Protein AF-A0A1R1JY33-F1 (afdb_monomer_lite)

pLDDT: mean 86.03, std 10.3, range [43.34, 96.88]

Foldseek 3Di:
DCPLVVLVVQLVVLVVLLVVLVVLVVVLCVPCVPPPQPDQDPPDDPLSNLVNLLNNLSVVCSVLSNLLSVLSSLLSCVLVLLVVQQVVQVVLVVPDDDADAFDPCLVVLLVVVLCVVCVQWDFDDKDDDPGSRYHNFWIWTWTFHPDLVGRLQTFTFIAGSGHRDTSDGDRRPVSSVSNSVSVCSNCLVRPPDVSVVVVVVSVVSVVSSVVSVCVSPVVVVVVVVPDPDD

Structure (mmCIF, N/CA/C/O backbone):
data_AF-A0A1R1JY33-F1
#
_entry.id   AF-A0A1R1JY33-F1
#
loop_
_atom_site.group_PDB
_atom_site.id
_atom_site.type_symbol
_atom_site.label_atom_id
_atom_site.label_alt_id
_atom_site.label_comp_id
_atom_site.label_asym_id
_atom_site.label_entity_id
_atom_site.label_seq_id
_atom_site.pdbx_PDB_ins_code
_atom_site.Cartn_x
_atom_site.Cartn_y
_atom_site.Cartn_z
_atom_site.occupancy
_atom_site.B_iso_or_equiv
_atom_site.auth_seq_id
_atom_site.auth_comp_id
_atom_site.auth_asym_id
_atom_site.auth_atom_id
_atom_site.pdbx_PDB_model_num
ATOM 1 N N . MET A 1 1 ? -7.221 12.928 -8.109 1.00 43.34 1 MET A N 1
ATOM 2 C CA . MET A 1 1 ? -7.915 13.653 -7.023 1.00 43.34 1 MET A CA 1
ATOM 3 C C . MET A 1 1 ? -6.873 14.026 -5.975 1.00 43.34 1 MET A C 1
ATOM 5 O O . MET A 1 1 ? -6.180 13.138 -5.508 1.00 43.34 1 MET A O 1
ATOM 9 N N . LEU A 1 2 ? -6.665 15.329 -5.749 1.00 56.34 2 LEU A N 1
ATOM 10 C CA . LEU A 1 2 ? -5.662 15.994 -4.885 1.00 56.34 2 LEU A CA 1
ATOM 11 C C . LEU A 1 2 ? -4.162 15.674 -5.057 1.00 56.34 2 LEU A C 1
ATOM 13 O O . LEU A 1 2 ? -3.363 16.508 -4.653 1.00 56.34 2 LEU A O 1
ATOM 17 N N . GLY A 1 3 ? -3.753 14.565 -5.680 1.00 72.12 3 GLY A N 1
ATOM 18 C CA . GLY A 1 3 ? -2.332 14.254 -5.891 1.00 72.12 3 GLY A CA 1
ATOM 19 C C . GLY A 1 3 ? -1.576 14.083 -4.567 1.00 72.12 3 GLY A C 1
ATOM 20 O O . GLY A 1 3 ? -2.134 13.568 -3.600 1.00 72.12 3 GLY A O 1
ATOM 21 N N . MET A 1 4 ? -0.328 14.548 -4.508 1.00 76.25 4 MET A N 1
ATOM 22 C CA . MET A 1 4 ? 0.538 14.459 -3.321 1.00 76.25 4 MET A CA 1
ATOM 23 C C . MET A 1 4 ? -0.076 15.068 -2.033 1.00 76.25 4 MET A C 1
ATOM 25 O O . MET A 1 4 ? 0.026 14.447 -0.977 1.00 76.25 4 MET A O 1
ATOM 29 N N . PRO A 1 5 ? -0.788 16.213 -2.067 1.00 84.88 5 PRO A N 1
ATOM 30 C CA . PRO A 1 5 ? -1.542 16.692 -0.904 1.00 84.88 5 PRO A CA 1
ATOM 31 C C . PRO A 1 5 ? -2.536 15.672 -0.328 1.00 84.88 5 PRO A C 1
ATOM 33 O O . PRO A 1 5 ? -2.669 15.550 0.888 1.00 84.88 5 PRO A O 1
ATOM 36 N N . GLY A 1 6 ? -3.229 14.926 -1.192 1.00 83.50 6 GLY A N 1
ATOM 37 C CA . GLY A 1 6 ? -4.211 13.928 -0.770 1.00 83.50 6 GLY A CA 1
ATOM 38 C C . GLY A 1 6 ? -3.565 12.748 -0.046 1.00 83.50 6 GLY A C 1
ATOM 39 O O . GLY A 1 6 ? -4.055 12.334 1.005 1.00 83.50 6 GLY A O 1
ATOM 40 N N . SER A 1 7 ? -2.442 12.242 -0.566 1.00 81.62 7 SER A N 1
ATOM 41 C CA . SER A 1 7 ? -1.716 11.133 0.061 1.00 81.62 7 SER A CA 1
ATOM 42 C C . SER A 1 7 ? -1.132 11.523 1.420 1.00 81.62 7 SER A C 1
ATOM 44 O O . SER A 1 7 ? -1.231 10.746 2.368 1.00 81.62 7 SER A O 1
ATOM 46 N N . LEU A 1 8 ? -0.639 12.757 1.570 1.00 84.94 8 LEU A N 1
ATOM 47 C CA . LEU A 1 8 ? -0.153 13.277 2.853 1.00 84.94 8 LEU A CA 1
ATOM 48 C C . LEU A 1 8 ? -1.261 13.386 3.906 1.00 84.94 8 LEU A C 1
ATOM 50 O O . LEU A 1 8 ? -1.062 12.970 5.047 1.00 84.94 8 LEU A O 1
ATOM 54 N N . ILE A 1 9 ? -2.441 13.894 3.536 1.00 89.12 9 ILE A N 1
ATOM 55 C CA . ILE A 1 9 ? -3.588 13.961 4.455 1.00 89.12 9 ILE A CA 1
ATOM 56 C C . ILE A 1 9 ? -3.960 12.557 4.942 1.00 89.12 9 ILE A C 1
ATOM 58 O O . ILE A 1 9 ? -4.118 12.342 6.145 1.00 89.12 9 ILE A O 1
ATOM 62 N N . LEU A 1 10 ? -4.060 11.591 4.026 1.00 87.62 10 LEU A N 1
ATOM 63 C CA . LEU A 1 10 ? -4.372 10.207 4.380 1.00 87.62 10 LEU A CA 1
ATOM 64 C C . LEU A 1 10 ? -3.275 9.578 5.251 1.00 87.62 10 LEU A C 1
ATOM 66 O O . LEU A 1 10 ? -3.598 8.868 6.201 1.00 87.62 10 LEU A O 1
ATOM 70 N N . ALA A 1 11 ? -1.999 9.879 4.987 1.00 85.94 11 ALA A N 1
ATOM 71 C CA . ALA A 1 11 ? -0.880 9.404 5.799 1.00 85.94 11 ALA A CA 1
ATOM 72 C C . ALA A 1 11 ? -0.980 9.918 7.245 1.00 85.94 11 ALA A C 1
ATOM 74 O O . ALA A 1 11 ? -0.848 9.142 8.192 1.00 85.94 11 ALA A O 1
ATOM 75 N N . VAL A 1 12 ? -1.287 11.208 7.424 1.00 89.94 12 VAL A N 1
ATOM 76 C CA . VAL A 1 12 ? -1.500 11.806 8.751 1.00 89.94 12 VAL A CA 1
ATOM 77 C C . VAL A 1 12 ? -2.700 11.168 9.451 1.00 89.94 12 VAL A C 1
ATOM 79 O O . VAL A 1 12 ? -2.597 10.811 10.623 1.00 89.94 12 VAL A O 1
ATOM 82 N N . MET A 1 13 ? -3.824 10.968 8.754 1.00 90.88 13 MET A N 1
ATOM 83 C CA . MET A 1 13 ? -4.995 10.292 9.330 1.00 90.88 13 MET A CA 1
ATOM 84 C C . MET A 1 13 ? -4.677 8.852 9.758 1.00 90.88 13 MET A C 1
ATOM 86 O O . MET A 1 13 ? -5.073 8.437 10.848 1.00 90.88 13 MET A O 1
ATOM 90 N N . GLY A 1 14 ? -3.917 8.110 8.948 1.00 88.25 14 GLY A N 1
ATOM 91 C CA . GLY A 1 14 ? -3.433 6.773 9.291 1.00 88.25 14 GLY A CA 1
ATOM 92 C C . GLY A 1 14 ? -2.540 6.778 10.534 1.00 88.25 14 GLY A C 1
ATOM 93 O O . GLY A 1 14 ? -2.737 5.969 11.440 1.00 88.25 14 GLY A O 1
ATOM 94 N N . ALA A 1 15 ? -1.616 7.735 10.639 1.00 88.75 15 ALA A N 1
ATOM 95 C CA . ALA A 1 15 ? -0.771 7.893 11.821 1.00 88.75 15 ALA A CA 1
ATOM 96 C C . ALA A 1 15 ? -1.594 8.211 13.083 1.00 88.75 15 ALA A C 1
ATOM 98 O O . ALA A 1 15 ? -1.376 7.603 14.131 1.00 88.75 15 ALA A O 1
ATOM 99 N N . LEU A 1 16 ? -2.584 9.105 12.986 1.00 92.44 16 LEU A N 1
ATOM 100 C CA . LEU A 1 16 ? -3.487 9.416 14.098 1.00 92.44 16 LEU A CA 1
ATOM 101 C C . LEU A 1 16 ? -4.310 8.198 14.533 1.00 92.44 16 LEU A C 1
ATOM 103 O O . LEU A 1 16 ? -4.480 7.982 15.734 1.00 92.44 16 LEU A O 1
ATOM 107 N N . LEU A 1 17 ? -4.781 7.381 13.584 1.00 91.12 17 LEU A N 1
ATOM 108 C CA . LEU A 1 17 ? -5.454 6.119 13.892 1.00 91.12 17 LEU A CA 1
ATOM 109 C C . LEU A 1 17 ? -4.530 5.196 14.696 1.00 91.12 17 LEU A C 1
ATOM 111 O O . LEU A 1 17 ? -4.932 4.716 15.752 1.00 91.12 17 LEU A O 1
ATOM 115 N N . LEU A 1 18 ? -3.287 4.993 14.251 1.00 90.25 18 LEU A N 1
ATOM 116 C CA . LEU A 1 18 ? -2.317 4.149 14.958 1.00 90.25 18 LEU A CA 1
ATOM 117 C C . LEU A 1 18 ? -2.040 4.659 16.382 1.00 90.25 18 LEU A C 1
ATOM 119 O O . LEU A 1 18 ? -2.072 3.878 17.333 1.00 90.25 18 LEU A O 1
ATOM 123 N N . VAL A 1 19 ? -1.857 5.971 16.554 1.00 91.44 19 VAL A N 1
ATOM 124 C CA . VAL A 1 19 ? -1.702 6.606 17.876 1.00 91.44 19 VAL A CA 1
ATOM 125 C C . VAL A 1 19 ? -2.943 6.379 18.748 1.00 91.44 19 VAL A C 1
ATOM 127 O O . VAL A 1 19 ? -2.827 6.073 19.937 1.00 91.44 19 VAL A O 1
ATOM 130 N N . SER A 1 20 ? -4.140 6.478 18.167 1.00 90.19 20 SER A N 1
ATOM 131 C CA . SER A 1 20 ? -5.394 6.202 18.871 1.00 90.19 20 SER A CA 1
ATOM 132 C C . SER A 1 20 ? -5.527 4.737 19.297 1.00 90.19 20 SER A C 1
ATOM 134 O O . SER A 1 20 ? -6.111 4.466 20.344 1.00 90.19 20 SER A O 1
ATOM 136 N N . LEU A 1 21 ? -5.000 3.784 18.525 1.00 90.00 21 LEU A N 1
ATOM 137 C CA . LEU A 1 21 ? -4.997 2.372 18.916 1.00 90.00 21 LEU A CA 1
ATOM 138 C C . LEU A 1 21 ? -4.066 2.139 20.110 1.00 90.00 21 LEU A C 1
ATOM 140 O O . LEU A 1 21 ? -4.466 1.494 21.079 1.00 90.00 21 LEU A O 1
ATOM 144 N N . VAL A 1 22 ? -2.864 2.725 20.089 1.00 88.19 22 VAL A N 1
ATOM 145 C CA . VAL A 1 22 ? -1.907 2.646 21.208 1.00 88.19 22 VAL A CA 1
ATOM 146 C C . VAL A 1 22 ? -2.508 3.229 22.490 1.00 88.19 22 VAL A C 1
ATOM 148 O O . VAL A 1 22 ? -2.412 2.615 23.556 1.00 88.19 22 VAL A O 1
ATOM 151 N N . SER A 1 23 ? -3.184 4.378 22.399 1.00 87.12 23 SER A N 1
ATOM 152 C CA . SER A 1 23 ? -3.857 4.970 23.561 1.00 87.12 23 SER A CA 1
ATOM 153 C C . SER A 1 23 ? -5.017 4.099 24.064 1.00 87.12 23 SER A C 1
ATOM 155 O O . SER A 1 23 ? -5.181 3.936 25.275 1.00 87.12 23 SER A O 1
ATOM 157 N N . GLY A 1 24 ? -5.766 3.461 23.158 1.00 85.19 24 GLY A N 1
ATOM 158 C CA . GLY A 1 24 ? -6.814 2.495 23.492 1.00 85.19 24 GLY A CA 1
ATOM 159 C C . GLY A 1 24 ? -6.302 1.310 24.316 1.00 85.19 24 GLY A C 1
ATOM 160 O O . GLY A 1 24 ? -6.920 0.953 25.319 1.00 85.19 24 GLY A O 1
ATOM 161 N N . VAL A 1 25 ? -5.139 0.750 23.961 1.00 85.25 25 VAL A N 1
ATOM 162 C CA . VAL A 1 25 ? -4.490 -0.339 24.720 1.00 85.25 25 VAL A CA 1
ATOM 163 C C . VAL A 1 25 ? -4.128 0.102 26.135 1.00 85.25 25 VAL A C 1
ATOM 165 O O . VAL A 1 25 ? -4.435 -0.599 27.103 1.00 85.25 25 VAL A O 1
ATOM 168 N N . ALA A 1 26 ? -3.515 1.280 26.270 1.00 84.56 26 ALA A N 1
ATOM 169 C CA . ALA A 1 26 ? -3.132 1.824 27.570 1.00 84.56 26 ALA A CA 1
ATOM 170 C C . ALA A 1 26 ? -4.355 2.025 28.487 1.00 84.56 26 ALA A C 1
ATOM 172 O O . ALA A 1 26 ? -4.322 1.668 29.668 1.00 84.56 26 ALA A O 1
ATOM 173 N N . LEU A 1 27 ? -5.465 2.531 27.936 1.00 81.06 27 LEU A N 1
ATOM 174 C CA . LEU A 1 27 ? -6.721 2.711 28.669 1.00 81.06 27 LEU A CA 1
ATOM 175 C C . LEU A 1 27 ? -7.381 1.375 29.033 1.00 81.06 27 LEU A C 1
ATOM 177 O O . LEU A 1 27 ? -7.838 1.211 30.168 1.00 81.06 27 LEU A O 1
ATOM 181 N N . TYR A 1 28 ? -7.403 0.409 28.110 1.00 79.31 28 TYR A N 1
ATOM 182 C CA . TYR A 1 28 ? -7.943 -0.929 28.363 1.00 79.31 28 TYR A CA 1
ATOM 183 C C . TYR A 1 28 ? -7.233 -1.593 29.549 1.00 79.31 28 TYR A C 1
ATOM 185 O O . TYR A 1 28 ? -7.895 -2.082 30.469 1.00 79.31 28 TYR A O 1
ATOM 193 N N . GLY A 1 29 ? -5.896 -1.531 29.580 1.00 71.88 29 GLY A N 1
ATOM 194 C CA . GLY A 1 29 ? -5.088 -2.060 30.680 1.00 71.88 29 GLY A CA 1
ATOM 195 C C . GLY A 1 29 ? -5.453 -1.466 32.045 1.00 71.88 29 GLY A C 1
ATOM 196 O O . GLY A 1 29 ? -5.469 -2.186 33.041 1.00 71.88 29 GLY A O 1
ATOM 197 N N . GLY A 1 30 ? -5.819 -0.181 32.102 1.00 73.06 30 GLY A N 1
ATOM 198 C CA . GLY A 1 30 ? -6.272 0.476 33.331 1.00 73.06 30 GLY A CA 1
ATOM 199 C C . GLY A 1 30 ? -7.676 0.052 33.782 1.00 73.06 30 GLY A C 1
ATOM 200 O O . GLY A 1 30 ? -7.886 -0.236 34.962 1.00 73.06 30 GLY A O 1
ATOM 201 N N . PHE A 1 31 ? -8.639 -0.018 32.856 1.00 67.69 31 PHE A N 1
ATOM 202 C CA . PHE A 1 31 ? -10.044 -0.309 33.180 1.00 67.69 31 PHE A CA 1
ATOM 203 C C . PHE A 1 31 ? -10.336 -1.794 33.411 1.00 67.69 31 PHE A C 1
ATOM 205 O O . PHE A 1 31 ? -11.164 -2.122 34.262 1.00 67.69 31 PHE A O 1
ATOM 212 N N . MET A 1 32 ? -9.667 -2.687 32.678 1.00 69.75 32 MET A N 1
ATOM 213 C CA . MET A 1 32 ? -9.962 -4.125 32.685 1.00 69.75 32 MET A CA 1
ATOM 214 C C . MET A 1 32 ? -9.036 -4.939 33.594 1.00 69.75 32 MET A C 1
ATOM 216 O O . MET A 1 32 ? -9.217 -6.145 33.725 1.00 69.75 32 MET A O 1
ATOM 220 N N . ARG A 1 33 ? -8.103 -4.298 34.315 1.00 68.56 33 ARG A N 1
ATOM 221 C CA . ARG A 1 33 ? -7.147 -4.976 35.216 1.00 68.56 33 ARG A CA 1
ATOM 222 C C . ARG A 1 33 ? -7.794 -5.849 36.298 1.00 68.56 33 ARG A C 1
ATOM 224 O O . ARG A 1 33 ? -7.142 -6.729 36.843 1.00 68.56 33 ARG A O 1
ATOM 231 N N . LYS A 1 34 ? -9.048 -5.564 36.662 1.00 66.19 34 LYS A N 1
ATOM 232 C CA . LYS A 1 34 ? -9.782 -6.232 37.754 1.00 66.19 34 LYS A CA 1
ATOM 233 C C . LYS A 1 34 ? -10.917 -7.138 37.264 1.00 66.19 34 LYS A C 1
ATOM 235 O O . LYS A 1 34 ? -11.703 -7.616 38.076 1.00 66.19 34 LYS A O 1
ATOM 240 N N . THR A 1 35 ? -11.037 -7.346 35.957 1.00 62.91 35 THR A N 1
ATOM 241 C CA . THR A 1 35 ? -12.118 -8.122 35.338 1.00 62.91 35 THR A CA 1
ATOM 242 C C . THR A 1 35 ? -11.523 -9.142 34.375 1.00 62.91 35 THR A C 1
ATOM 244 O O . THR A 1 35 ? -10.724 -8.751 33.524 1.00 62.91 35 THR A O 1
ATOM 247 N N . PRO A 1 36 ? -11.906 -10.429 34.459 1.00 72.69 36 PRO A N 1
ATOM 248 C CA . PRO A 1 36 ? -11.456 -11.426 33.495 1.00 72.69 36 PRO A CA 1
ATOM 249 C C . PRO A 1 36 ? -11.814 -11.007 32.065 1.00 72.69 36 PRO A C 1
ATOM 251 O O . PRO A 1 36 ? -12.903 -10.467 31.828 1.00 72.69 36 PRO A O 1
ATOM 254 N N . PHE A 1 37 ? -10.913 -11.270 31.116 1.00 71.56 37 PHE A N 1
ATOM 255 C CA . PHE A 1 37 ? -11.147 -11.007 29.696 1.00 71.56 37 PHE A CA 1
ATOM 256 C C . PHE A 1 37 ? -12.469 -11.645 29.233 1.00 71.56 37 PHE A C 1
ATOM 258 O O . PHE A 1 37 ? -12.781 -12.774 29.604 1.00 71.56 37 PHE A O 1
ATOM 265 N N . GLY A 1 38 ? -13.268 -10.916 28.449 1.00 68.06 38 GLY A N 1
ATOM 266 C CA . GLY A 1 38 ? -14.560 -11.406 27.947 1.00 68.06 38 GLY A CA 1
ATOM 267 C C . GLY A 1 38 ? -15.745 -11.274 28.913 1.00 68.06 38 GLY A C 1
ATOM 268 O O . GLY A 1 38 ? -16.868 -11.627 28.550 1.00 68.06 38 GLY A O 1
ATOM 269 N N . THR A 1 39 ? -15.553 -10.737 30.122 1.00 75.12 39 THR A N 1
ATOM 270 C CA . THR A 1 39 ? -16.661 -10.556 31.073 1.00 75.12 39 THR A CA 1
ATOM 271 C C . THR A 1 39 ? -17.573 -9.402 30.649 1.00 75.12 39 THR A C 1
ATOM 273 O O . THR A 1 39 ? -17.211 -8.235 30.771 1.00 75.12 39 THR A O 1
ATOM 276 N N . VAL A 1 40 ? -18.802 -9.714 30.230 1.00 76.62 40 VAL A N 1
ATOM 277 C CA . VAL A 1 40 ? -19.866 -8.718 30.020 1.00 76.62 40 VAL A CA 1
ATOM 278 C C . VAL A 1 40 ? -20.837 -8.770 31.197 1.00 76.62 40 VAL A C 1
ATOM 280 O O . VAL A 1 40 ? -21.559 -9.754 31.379 1.00 76.62 40 VAL A O 1
ATOM 283 N N . ARG A 1 41 ? -20.886 -7.713 32.016 1.00 79.19 41 ARG A N 1
ATOM 284 C CA . ARG A 1 41 ? -21.716 -7.699 33.232 1.00 79.19 41 ARG A CA 1
ATOM 285 C C . ARG A 1 41 ? -23.201 -7.565 32.882 1.00 79.19 41 ARG A C 1
ATOM 287 O O . ARG A 1 41 ? -23.706 -6.481 32.592 1.00 79.19 41 ARG A O 1
ATOM 294 N N . LYS A 1 42 ? -23.933 -8.685 32.938 1.00 68.94 42 LYS A N 1
ATOM 295 C CA . LYS A 1 42 ? -25.363 -8.746 32.576 1.00 68.94 42 LYS A CA 1
ATOM 296 C C . LYS A 1 42 ? -26.300 -8.154 33.649 1.00 68.94 42 LYS A C 1
ATOM 298 O O . LYS A 1 42 ? -27.341 -7.628 33.286 1.00 68.94 42 LYS A O 1
ATOM 303 N N . GLY A 1 43 ? -25.934 -8.134 34.931 1.00 69.88 43 GLY A N 1
ATOM 304 C CA . GLY A 1 43 ? -26.799 -7.633 36.022 1.00 69.88 43 GLY A CA 1
ATOM 305 C C . GLY A 1 43 ? -26.714 -6.128 36.334 1.00 69.88 43 GLY A C 1
ATOM 306 O O . GLY A 1 43 ? -27.127 -5.711 37.410 1.00 69.88 43 GLY A O 1
ATOM 307 N N . ARG A 1 44 ? -26.106 -5.308 35.467 1.00 72.81 44 ARG A N 1
ATOM 308 C CA . ARG A 1 44 ? -25.850 -3.873 35.714 1.00 72.81 44 ARG A CA 1
ATOM 309 C C . ARG A 1 44 ? -26.572 -2.986 34.696 1.00 72.81 44 ARG A C 1
ATOM 311 O O . ARG A 1 44 ? -27.172 -3.484 33.745 1.00 72.81 44 ARG A O 1
ATOM 318 N N . SER A 1 45 ? -26.516 -1.668 34.907 1.00 84.25 45 SER A N 1
ATOM 319 C CA . SER A 1 45 ? -27.165 -0.681 34.037 1.00 84.25 45 SER A CA 1
ATOM 320 C C . SER A 1 45 ? -26.744 -0.839 32.571 1.00 84.25 45 SER A C 1
ATOM 322 O O . SER A 1 45 ? -25.622 -1.253 32.262 1.00 84.25 45 SER A O 1
ATOM 324 N N . ARG A 1 46 ? -27.646 -0.471 31.653 1.00 84.69 46 ARG A N 1
ATOM 325 C CA . ARG A 1 46 ? -27.426 -0.557 30.199 1.00 84.69 46 ARG A CA 1
ATOM 326 C C . ARG A 1 46 ? -26.118 0.120 29.765 1.00 84.69 46 ARG A C 1
ATOM 328 O O . ARG A 1 46 ? -25.427 -0.411 28.903 1.00 84.69 46 ARG A O 1
ATOM 335 N N . LEU A 1 47 ? -25.750 1.231 30.411 1.00 84.94 47 LEU A N 1
ATOM 336 C CA . LEU A 1 47 ? -24.514 1.975 30.153 1.00 84.94 47 LEU A CA 1
ATOM 337 C C . LEU A 1 47 ? -23.251 1.157 30.470 1.00 84.94 47 LEU A C 1
ATOM 339 O O . LEU A 1 47 ? -22.332 1.112 29.659 1.00 84.94 47 LEU A O 1
ATOM 343 N N . LEU A 1 48 ? -23.218 0.482 31.624 1.00 83.38 48 LEU A N 1
ATOM 344 C CA . LEU A 1 48 ? -22.095 -0.369 32.034 1.00 83.38 48 LEU A CA 1
ATOM 345 C C . LEU A 1 48 ? -21.928 -1.565 31.096 1.00 83.38 48 LEU A C 1
ATOM 347 O O . LEU A 1 48 ? -20.815 -1.863 30.677 1.00 83.38 48 LEU A O 1
ATOM 351 N N . ARG A 1 49 ? -23.035 -2.208 30.710 1.00 85.69 49 ARG A N 1
ATOM 352 C CA . ARG A 1 49 ? -22.999 -3.314 29.745 1.00 85.69 49 ARG A CA 1
ATOM 353 C C . ARG A 1 49 ? -22.473 -2.858 28.380 1.00 85.69 49 ARG A C 1
ATOM 355 O O . ARG A 1 49 ? -21.714 -3.584 27.746 1.00 85.69 49 ARG A O 1
ATOM 362 N N . MET A 1 50 ? -22.865 -1.666 27.932 1.00 88.50 50 MET A N 1
ATOM 363 C CA . MET A 1 50 ? -22.404 -1.106 26.661 1.00 88.50 50 MET A CA 1
ATOM 364 C C . MET A 1 50 ? -20.915 -0.738 26.699 1.00 88.50 50 MET A C 1
ATOM 366 O O . MET A 1 50 ? -20.215 -0.981 25.724 1.00 88.50 50 MET A O 1
ATOM 370 N N . LEU A 1 51 ? -20.421 -0.215 27.827 1.00 88.38 51 LEU A N 1
ATOM 371 C CA . LEU A 1 51 ? -18.992 0.030 28.047 1.00 88.38 51 LEU A CA 1
ATOM 372 C C . LEU A 1 51 ? -18.183 -1.276 28.025 1.00 88.38 51 LEU A C 1
ATOM 374 O O . LEU A 1 51 ? -17.137 -1.329 27.385 1.00 88.38 51 LEU A O 1
ATOM 378 N N . ASP A 1 52 ? -18.672 -2.328 28.687 1.00 87.50 52 ASP A N 1
ATOM 379 C CA . ASP A 1 52 ? -18.024 -3.645 28.672 1.00 87.50 52 ASP A CA 1
ATOM 380 C C . ASP A 1 52 ? -17.948 -4.206 27.243 1.00 87.50 52 ASP A C 1
ATOM 382 O O . ASP A 1 52 ? -16.893 -4.674 26.819 1.00 87.50 52 ASP A O 1
ATOM 386 N N . LEU A 1 53 ? -19.040 -4.100 26.475 1.00 89.25 53 LEU A N 1
ATOM 387 C CA . LEU A 1 53 ? -19.081 -4.549 25.082 1.00 89.25 53 LEU A CA 1
ATOM 388 C C . LEU A 1 53 ? -18.169 -3.714 24.169 1.00 89.25 53 LEU A C 1
ATOM 390 O O . LEU A 1 53 ? -17.480 -4.287 23.332 1.00 89.25 53 LEU A O 1
ATOM 394 N N . HIS A 1 54 ? -18.128 -2.388 24.345 1.00 90.12 54 HIS A N 1
ATOM 395 C CA . HIS A 1 54 ? -17.224 -1.496 23.612 1.00 90.12 54 HIS A CA 1
ATOM 396 C C . HIS A 1 54 ? -15.758 -1.876 23.845 1.00 90.12 54 HIS A C 1
ATOM 398 O O . HIS A 1 54 ? -15.000 -2.016 22.891 1.00 90.12 54 HIS A O 1
ATOM 404 N N . ASN A 1 55 ? -15.373 -2.102 25.105 1.00 88.12 55 ASN A N 1
ATOM 405 C CA . ASN A 1 55 ? -14.011 -2.499 25.458 1.00 88.12 55 ASN A CA 1
ATOM 406 C C . ASN A 1 55 ? -13.659 -3.891 24.914 1.00 88.12 55 ASN A C 1
ATOM 408 O O . ASN A 1 55 ? -12.553 -4.086 24.417 1.00 88.12 55 ASN A O 1
ATOM 412 N N . LEU A 1 56 ? -14.591 -4.850 24.980 1.00 87.50 56 LEU A N 1
ATOM 413 C CA . LEU A 1 56 ? -14.381 -6.195 24.444 1.00 87.50 56 LEU A CA 1
ATOM 414 C C . LEU A 1 56 ? -14.213 -6.174 22.920 1.00 87.50 56 LEU A C 1
ATOM 416 O O . LEU A 1 56 ? -13.225 -6.696 22.411 1.00 87.50 56 LEU A O 1
ATOM 420 N N . LEU A 1 57 ? -15.153 -5.553 22.200 1.00 90.94 57 LEU A N 1
ATOM 421 C CA . LEU A 1 57 ? -15.086 -5.438 20.742 1.00 90.94 57 LEU A CA 1
ATOM 422 C C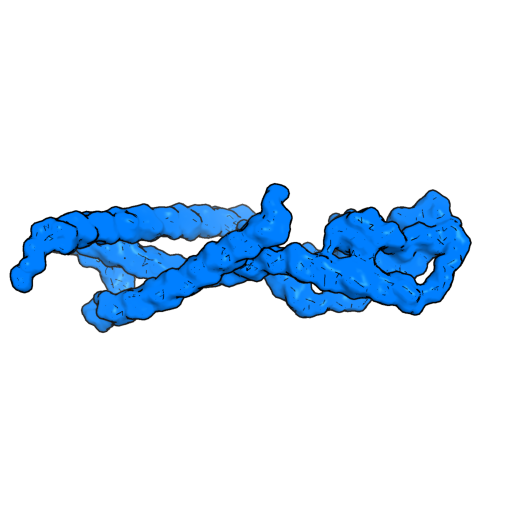 . LEU A 1 57 ? -13.857 -4.644 20.305 1.00 90.94 57 LEU A C 1
ATOM 424 O O . LEU A 1 57 ? -13.163 -5.071 19.390 1.00 90.94 57 LEU A O 1
ATOM 428 N N . GLY A 1 58 ? -13.546 -3.538 20.985 1.00 90.75 58 GLY A N 1
ATOM 429 C CA . GLY A 1 58 ? -12.355 -2.740 20.707 1.00 90.75 58 GLY A CA 1
ATOM 430 C C . GLY A 1 58 ? -11.066 -3.550 20.845 1.00 90.75 58 GLY A C 1
ATOM 431 O O . GLY A 1 58 ? -10.204 -3.470 19.976 1.00 90.75 58 GLY A O 1
ATOM 432 N N . MET A 1 59 ? -10.951 -4.387 21.881 1.00 86.75 59 MET A N 1
ATOM 433 C CA . MET A 1 59 ? -9.770 -5.230 22.077 1.00 86.75 59 MET A CA 1
ATOM 434 C C . MET A 1 59 ? -9.682 -6.375 21.056 1.00 86.75 59 MET A C 1
ATOM 436 O O . MET A 1 59 ? -8.595 -6.669 20.568 1.00 86.75 59 MET A O 1
ATOM 440 N N . VAL A 1 60 ? -10.812 -6.995 20.693 1.00 88.56 60 VAL A N 1
ATOM 441 C CA . VAL A 1 60 ? -10.867 -8.011 19.622 1.00 88.56 60 VAL A CA 1
ATOM 442 C C . VAL A 1 60 ? -10.451 -7.406 18.279 1.00 88.56 60 VAL A C 1
ATOM 444 O O . VAL A 1 60 ? -9.684 -8.012 17.535 1.00 88.56 60 VAL A O 1
ATOM 447 N N . LEU A 1 61 ? -10.917 -6.190 17.990 1.00 93.75 61 LEU A N 1
ATOM 448 C CA . LEU A 1 61 ? -10.610 -5.481 16.752 1.00 93.75 61 LEU A CA 1
ATOM 449 C C . LEU A 1 61 ? -9.219 -4.863 16.734 1.00 93.75 61 LEU A C 1
ATOM 451 O O . LEU A 1 61 ? -8.770 -4.496 15.657 1.00 93.75 61 LEU A O 1
ATOM 455 N N . LEU A 1 62 ? -8.531 -4.742 17.872 1.00 92.25 62 LEU A N 1
ATOM 456 C CA . LEU A 1 62 ? -7.255 -4.036 17.964 1.00 92.25 62 LEU A CA 1
ATOM 457 C C . LEU A 1 62 ? -6.249 -4.543 16.930 1.00 92.25 62 LEU A C 1
ATOM 459 O O . LEU A 1 62 ? -5.735 -3.755 16.146 1.00 92.25 62 LEU A O 1
ATOM 463 N N . VAL A 1 63 ? -5.999 -5.855 16.908 1.00 90.62 63 VAL A N 1
ATOM 464 C CA . VAL A 1 63 ? -5.022 -6.463 15.990 1.00 90.62 63 VAL A CA 1
ATOM 465 C C . VAL A 1 63 ? -5.419 -6.200 14.542 1.00 90.62 63 VAL A C 1
ATOM 467 O O . VAL A 1 63 ? -4.588 -5.799 13.730 1.00 90.62 63 VAL A O 1
ATOM 470 N N . TRP A 1 64 ? -6.701 -6.378 14.228 1.00 94.25 64 TRP A N 1
ATOM 471 C CA . TRP A 1 64 ? -7.219 -6.167 12.884 1.00 94.25 64 TRP A CA 1
ATOM 472 C C . TRP A 1 64 ? -7.122 -4.692 12.457 1.00 94.25 64 TRP A C 1
ATOM 474 O O . TRP A 1 64 ? -6.585 -4.406 11.390 1.00 94.25 64 TRP A O 1
ATOM 484 N N . LEU A 1 65 ? -7.516 -3.745 13.314 1.00 94.94 65 LEU A N 1
ATOM 485 C CA . LEU A 1 65 ? -7.378 -2.303 13.082 1.00 94.94 65 LEU A CA 1
ATOM 486 C C . LEU A 1 65 ? -5.912 -1.875 12.968 1.00 94.94 65 LEU A C 1
ATOM 488 O O . LEU A 1 65 ? -5.611 -0.970 12.196 1.00 94.94 65 LEU A O 1
ATOM 492 N N . THR A 1 66 ? -4.990 -2.515 13.691 1.00 92.94 66 THR A N 1
ATOM 493 C CA . THR A 1 66 ? -3.551 -2.267 13.537 1.00 92.94 66 THR A CA 1
ATOM 494 C C . THR A 1 66 ? -3.061 -2.736 12.172 1.00 92.94 66 THR A C 1
ATOM 496 O O . THR A 1 66 ? -2.378 -1.976 11.492 1.00 92.94 66 THR A O 1
ATOM 499 N N . VAL A 1 67 ? -3.430 -3.944 11.735 1.00 92.44 67 VAL A N 1
ATOM 500 C CA . VAL A 1 67 ? -3.055 -4.463 10.408 1.00 92.44 67 VAL A CA 1
ATOM 501 C C . VAL A 1 67 ? -3.631 -3.582 9.302 1.00 92.44 67 VAL A C 1
ATOM 503 O O . VAL A 1 67 ? -2.891 -3.154 8.416 1.00 92.44 67 VAL A O 1
ATOM 506 N N . VAL A 1 68 ? -4.924 -3.257 9.360 1.00 93.50 68 VAL A N 1
ATOM 507 C CA . VAL A 1 68 ? -5.600 -2.408 8.367 1.00 93.50 68 VAL A CA 1
ATOM 508 C C . VAL A 1 68 ? -5.059 -0.976 8.400 1.00 93.50 68 VAL A C 1
ATOM 510 O O . VAL A 1 68 ? -4.797 -0.403 7.345 1.00 93.50 68 VAL A O 1
ATOM 513 N N . GLY A 1 69 ? -4.829 -0.409 9.585 1.00 92.94 69 GLY A N 1
ATOM 514 C CA . GLY A 1 69 ? -4.283 0.937 9.758 1.00 92.94 69 GLY A CA 1
ATOM 515 C C . GLY A 1 69 ? -2.846 1.063 9.256 1.00 92.94 69 GLY A C 1
ATOM 516 O O . GLY A 1 69 ? -2.538 2.001 8.523 1.00 92.94 69 GLY A O 1
ATOM 517 N N . LEU A 1 70 ? -1.978 0.099 9.579 1.00 92.31 70 LEU A N 1
ATOM 518 C CA . LEU A 1 70 ? -0.587 0.085 9.122 1.00 92.31 70 LEU A CA 1
ATOM 519 C C . LEU A 1 70 ? -0.502 -0.140 7.611 1.00 92.31 70 LEU A C 1
ATOM 521 O O . LEU A 1 70 ? 0.189 0.599 6.917 1.00 92.31 70 LEU A O 1
ATOM 525 N N . SER A 1 71 ? -1.238 -1.121 7.086 1.00 93.62 71 SER A N 1
ATOM 526 C CA . SER A 1 71 ? -1.286 -1.368 5.641 1.00 93.62 71 SER A CA 1
ATOM 527 C C . SER A 1 71 ? -1.880 -0.186 4.867 1.00 93.62 71 SER A C 1
ATOM 529 O O . SER A 1 71 ? -1.390 0.147 3.791 1.00 93.62 71 SER A O 1
ATOM 531 N N . GLY A 1 72 ? -2.873 0.504 5.436 1.00 92.44 72 GLY A N 1
ATOM 532 C CA . GLY A 1 72 ? -3.425 1.743 4.893 1.00 92.44 72 GLY A CA 1
ATOM 533 C C . GLY A 1 72 ? -2.400 2.874 4.862 1.00 92.44 72 GLY A C 1
ATOM 534 O O . GLY A 1 72 ? -2.243 3.515 3.830 1.00 92.44 72 GLY A O 1
ATOM 535 N N . ALA A 1 73 ? -1.653 3.075 5.951 1.00 91.38 73 ALA A N 1
ATOM 536 C CA . ALA A 1 73 ? -0.584 4.072 6.021 1.00 91.38 73 ALA A CA 1
ATOM 537 C C . ALA A 1 73 ? 0.580 3.775 5.059 1.00 91.38 73 ALA A C 1
ATOM 539 O O . ALA A 1 73 ? 1.198 4.698 4.546 1.00 91.38 73 ALA A O 1
ATOM 540 N N . ILE A 1 74 ? 0.874 2.503 4.775 1.00 91.69 74 ILE A N 1
ATOM 541 C CA . ILE A 1 74 ? 1.846 2.136 3.735 1.00 91.69 74 ILE A CA 1
ATOM 542 C C . ILE A 1 74 ? 1.290 2.476 2.347 1.00 91.69 74 ILE A C 1
ATOM 544 O O . ILE A 1 74 ? 2.012 3.025 1.519 1.00 91.69 74 ILE A O 1
ATOM 548 N N . ASN A 1 75 ? 0.003 2.213 2.093 1.00 91.31 75 ASN A N 1
ATOM 549 C CA . ASN A 1 75 ? -0.621 2.496 0.796 1.00 91.31 75 ASN A CA 1
ATOM 550 C C . ASN A 1 75 ? -0.593 3.986 0.426 1.00 91.31 75 ASN A C 1
ATOM 552 O O . ASN A 1 75 ? -0.565 4.307 -0.758 1.00 91.31 75 ASN A O 1
ATOM 556 N N . THR A 1 76 ? -0.564 4.899 1.400 1.00 89.75 76 THR A N 1
ATOM 557 C CA . THR A 1 76 ? -0.447 6.342 1.126 1.00 89.75 76 THR A CA 1
ATOM 558 C C . THR A 1 76 ? 0.954 6.763 0.680 1.00 89.75 76 THR A C 1
ATOM 560 O O . THR A 1 76 ? 1.142 7.901 0.257 1.00 89.75 76 THR A O 1
ATOM 563 N N . LEU A 1 77 ? 1.945 5.870 0.753 1.00 88.00 77 LEU A N 1
ATOM 564 C CA . LEU A 1 77 ? 3.302 6.111 0.262 1.00 88.00 77 LEU A CA 1
ATOM 565 C C . LEU A 1 77 ? 3.467 5.756 -1.224 1.00 88.00 77 LEU A C 1
ATOM 567 O O . LEU A 1 77 ? 4.568 5.896 -1.758 1.00 88.00 77 LEU A O 1
ATOM 571 N N . ASP A 1 78 ? 2.402 5.322 -1.904 1.00 88.81 78 ASP A N 1
ATOM 572 C CA . ASP A 1 78 ? 2.447 4.856 -3.292 1.00 88.81 78 ASP A CA 1
ATOM 573 C C . ASP A 1 78 ? 3.103 5.864 -4.246 1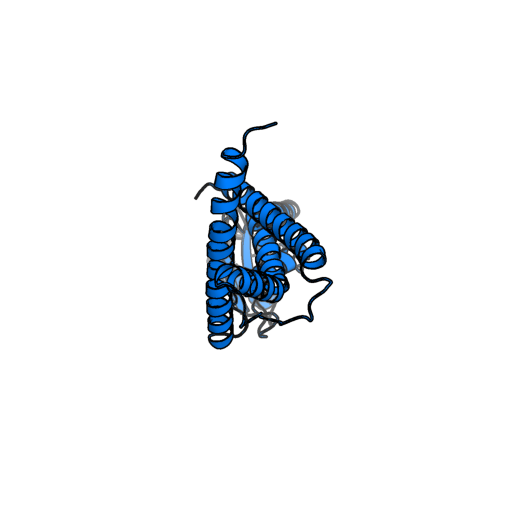.00 88.81 78 ASP A C 1
ATOM 575 O O . ASP A 1 78 ? 4.006 5.508 -5.002 1.00 88.81 78 ASP A O 1
ATOM 579 N N . SER A 1 79 ? 2.733 7.140 -4.152 1.00 84.81 79 SER A N 1
ATOM 580 C CA . SER A 1 79 ? 3.263 8.203 -4.996 1.00 84.81 79 SER A CA 1
ATOM 581 C C . SER A 1 79 ? 4.770 8.370 -4.830 1.00 84.81 79 SER A C 1
ATOM 583 O O . SER A 1 79 ? 5.462 8.632 -5.809 1.00 84.81 79 SER A O 1
ATOM 585 N N . PHE A 1 80 ? 5.288 8.194 -3.610 1.00 86.44 80 PHE A N 1
ATOM 586 C CA . PHE A 1 80 ? 6.722 8.282 -3.331 1.00 86.44 80 PHE A CA 1
ATOM 587 C C . PHE A 1 80 ? 7.467 7.065 -3.877 1.00 86.44 80 PHE A C 1
ATOM 589 O O . PHE A 1 80 ? 8.503 7.214 -4.523 1.00 86.44 80 PHE A O 1
ATOM 596 N N . VAL A 1 81 ? 6.910 5.870 -3.669 1.00 87.94 81 VAL A N 1
ATOM 597 C CA . VAL A 1 81 ? 7.473 4.609 -4.165 1.00 87.94 81 VAL A CA 1
ATOM 598 C C . VAL A 1 81 ? 7.573 4.616 -5.693 1.00 87.94 81 VAL A C 1
ATOM 600 O O . VAL A 1 81 ? 8.636 4.324 -6.241 1.00 87.94 81 VAL A O 1
ATOM 603 N N . PHE A 1 82 ? 6.507 5.009 -6.396 1.00 84.00 82 PHE A N 1
ATOM 604 C CA . PHE A 1 82 ? 6.510 5.050 -7.862 1.00 84.00 82 PHE A CA 1
ATOM 605 C C . PHE A 1 82 ? 7.303 6.229 -8.438 1.00 84.00 82 PHE A C 1
ATOM 607 O O . PHE A 1 82 ? 7.881 6.097 -9.517 1.00 84.00 82 PHE A O 1
ATOM 614 N N . ALA A 1 83 ? 7.396 7.360 -7.732 1.00 85.38 83 ALA A N 1
ATOM 615 C CA . ALA A 1 83 ? 8.297 8.442 -8.129 1.00 85.38 83 ALA A CA 1
ATOM 616 C C . ALA A 1 83 ? 9.764 7.988 -8.080 1.00 85.38 83 ALA A C 1
ATOM 618 O O . ALA A 1 83 ? 10.471 8.117 -9.079 1.00 85.38 83 ALA A O 1
ATOM 619 N N . SER A 1 84 ? 10.181 7.368 -6.970 1.00 86.88 84 SER A N 1
ATOM 620 C CA . SER A 1 84 ? 11.531 6.811 -6.823 1.00 86.88 84 SER A CA 1
ATOM 621 C C . SER A 1 84 ? 11.829 5.750 -7.888 1.00 86.88 84 SER A C 1
ATOM 623 O O . SER A 1 84 ? 12.912 5.737 -8.473 1.00 86.88 84 SER A O 1
ATOM 625 N N . TRP A 1 85 ? 10.844 4.908 -8.214 1.00 84.44 85 TRP A N 1
ATOM 626 C CA . TRP A 1 85 ? 10.963 3.937 -9.301 1.00 84.44 85 TRP A CA 1
ATOM 627 C C . TRP A 1 85 ? 11.234 4.573 -10.661 1.00 84.44 85 TRP A C 1
ATOM 629 O O . TRP A 1 85 ? 12.122 4.146 -11.393 1.00 84.44 85 TRP A O 1
ATOM 639 N N . ARG A 1 86 ? 10.447 5.590 -11.022 1.00 85.56 86 ARG A N 1
ATOM 640 C CA . ARG A 1 86 ? 10.574 6.275 -12.311 1.00 85.56 86 ARG A CA 1
ATOM 641 C C . ARG A 1 86 ? 11.947 6.909 -12.472 1.00 85.56 86 ARG A C 1
ATOM 643 O O . ARG A 1 86 ? 12.517 6.838 -13.556 1.00 85.56 86 ARG A O 1
ATOM 650 N N . GLU A 1 87 ? 12.470 7.513 -11.409 1.00 86.88 87 GLU A N 1
ATOM 651 C CA . GLU A 1 87 ? 13.825 8.068 -11.394 1.00 86.88 87 GLU A CA 1
ATOM 652 C C . GLU A 1 87 ? 14.873 6.972 -11.600 1.00 86.88 87 GLU A C 1
ATOM 654 O O . GLU A 1 87 ? 15.779 7.137 -12.419 1.00 86.88 87 GLU A O 1
ATOM 659 N N . HIS A 1 88 ? 14.708 5.819 -10.942 1.00 85.12 88 HIS A N 1
ATOM 660 C CA . HIS A 1 88 ? 15.570 4.661 -11.159 1.00 85.12 88 HIS A CA 1
ATOM 661 C C . HIS A 1 88 ? 15.544 4.199 -12.625 1.00 85.12 88 HIS A C 1
ATOM 663 O O . HIS A 1 88 ? 16.593 4.147 -13.270 1.00 85.12 88 HIS A O 1
ATOM 669 N N . ALA A 1 89 ? 14.360 3.964 -13.194 1.00 83.50 89 ALA A N 1
ATOM 670 C CA . ALA A 1 89 ? 14.198 3.548 -14.588 1.00 83.50 89 ALA A CA 1
ATOM 671 C C . ALA A 1 89 ? 14.778 4.574 -15.582 1.00 83.50 89 ALA A C 1
ATOM 673 O O . ALA A 1 89 ? 15.459 4.203 -16.541 1.00 83.50 89 ALA A O 1
ATOM 674 N N . ALA A 1 90 ? 14.576 5.873 -15.332 1.00 86.88 90 ALA A N 1
ATOM 675 C CA . ALA A 1 90 ? 15.161 6.944 -16.136 1.00 86.88 90 ALA A CA 1
ATOM 676 C C . ALA A 1 90 ? 16.697 6.945 -16.063 1.00 86.88 90 ALA A C 1
ATOM 678 O O . ALA A 1 90 ? 17.358 7.104 -17.090 1.00 86.88 90 ALA A O 1
ATOM 679 N N . SER A 1 91 ? 17.277 6.703 -14.882 1.00 88.50 91 SER A N 1
ATOM 680 C CA . SER A 1 91 ? 18.732 6.598 -14.723 1.00 88.50 91 SER A CA 1
ATOM 681 C C . SER A 1 91 ? 19.320 5.421 -15.514 1.00 88.50 91 SER A C 1
ATOM 683 O O . SER A 1 91 ? 20.344 5.576 -16.181 1.00 88.50 91 SER A O 1
ATOM 685 N N . ARG A 1 92 ? 18.632 4.269 -15.532 1.00 88.00 92 ARG A N 1
ATOM 686 C CA . ARG A 1 92 ? 19.030 3.087 -16.315 1.00 88.00 92 ARG A CA 1
ATOM 687 C C . ARG A 1 92 ? 18.973 3.367 -17.812 1.00 88.00 92 ARG A C 1
ATOM 689 O O . ARG A 1 92 ? 19.875 2.976 -18.545 1.00 88.00 92 ARG A O 1
ATOM 696 N N . GLN A 1 93 ? 17.957 4.101 -18.259 1.00 86.06 93 GLN A N 1
ATOM 697 C CA . GLN A 1 93 ? 17.838 4.529 -19.649 1.00 86.06 93 GLN A CA 1
ATOM 698 C C . GLN A 1 93 ? 18.956 5.497 -20.065 1.00 86.06 93 GLN A C 1
ATOM 700 O O . GLN A 1 93 ? 19.485 5.359 -21.165 1.00 86.06 93 GLN A O 1
ATOM 705 N N . LEU A 1 94 ? 19.319 6.453 -19.203 1.00 88.38 94 LEU A N 1
ATOM 706 C CA . LEU A 1 94 ? 20.403 7.414 -19.447 1.00 88.38 94 LEU A CA 1
ATOM 707 C C . LEU A 1 94 ? 21.782 6.745 -19.507 1.00 88.38 94 LEU A C 1
ATOM 709 O O . LEU A 1 94 ? 22.631 7.168 -20.285 1.00 88.38 94 LEU A O 1
ATOM 713 N N . ALA A 1 95 ? 22.004 5.709 -18.697 1.00 90.38 95 ALA A N 1
ATOM 714 C CA . ALA A 1 95 ? 23.254 4.951 -18.677 1.00 90.38 95 ALA A CA 1
ATOM 715 C C . ALA A 1 95 ? 23.376 3.937 -19.829 1.00 90.38 95 ALA A C 1
ATOM 717 O O . ALA A 1 95 ? 24.453 3.383 -20.055 1.00 90.38 95 ALA A O 1
ATOM 718 N N . ALA A 1 96 ? 22.280 3.651 -20.535 1.00 89.56 96 ALA A N 1
ATOM 719 C CA . ALA A 1 96 ? 22.271 2.666 -21.601 1.00 89.56 96 ALA A CA 1
ATOM 720 C C . ALA A 1 96 ? 22.952 3.197 -22.878 1.00 89.56 96 ALA A C 1
ATOM 722 O O . ALA A 1 96 ? 22.928 4.400 -23.145 1.00 89.56 96 ALA A O 1
ATOM 723 N N . PRO A 1 97 ? 23.507 2.306 -23.723 1.00 89.94 97 PRO A N 1
ATOM 724 C CA . PRO A 1 97 ? 24.061 2.697 -25.014 1.00 89.94 97 PRO A CA 1
ATOM 725 C C . PRO A 1 97 ? 23.029 3.414 -25.900 1.00 89.94 97 PRO A C 1
ATOM 727 O O . PRO A 1 97 ? 21.819 3.190 -25.721 1.00 89.94 97 PRO A O 1
ATOM 730 N N . PRO A 1 98 ? 23.492 4.214 -26.884 1.00 90.12 98 PRO A N 1
ATOM 731 C CA . PRO A 1 98 ? 22.629 4.855 -27.869 1.00 90.12 98 PRO A CA 1
ATOM 732 C C . PRO A 1 98 ? 21.644 3.867 -28.507 1.00 90.12 98 PRO A C 1
ATOM 734 O O . PRO A 1 98 ? 21.987 2.695 -28.692 1.00 90.12 98 PRO A O 1
ATOM 737 N N . PRO A 1 99 ? 20.421 4.319 -28.832 1.00 90.31 99 PRO A N 1
ATOM 738 C CA . PRO A 1 99 ? 19.403 3.442 -29.384 1.00 90.31 99 PRO A CA 1
ATOM 739 C C . PRO A 1 99 ? 19.827 2.891 -30.748 1.00 90.31 99 PRO A C 1
ATOM 741 O O . PRO A 1 99 ? 20.396 3.602 -31.579 1.00 90.31 99 PRO A O 1
ATOM 744 N N . GLY A 1 100 ? 19.521 1.615 -30.960 1.00 90.12 100 GLY A N 1
ATOM 745 C CA . GLY A 1 100 ? 19.642 0.949 -32.249 1.00 90.12 100 GLY A CA 1
ATOM 746 C C . GLY A 1 100 ? 18.569 1.388 -33.259 1.00 90.12 100 GLY A C 1
ATOM 747 O O . GLY A 1 100 ? 17.839 2.358 -33.031 1.00 90.12 100 GLY A O 1
ATOM 748 N N . PRO A 1 101 ? 18.456 0.680 -34.397 1.00 90.69 101 PRO A N 1
ATOM 749 C CA . PRO A 1 101 ? 17.455 0.985 -35.411 1.00 90.69 101 PRO A CA 1
ATOM 750 C C . PRO A 1 101 ? 16.025 0.849 -34.860 1.00 90.69 101 PRO A C 1
ATOM 752 O O . PRO A 1 101 ? 15.763 -0.021 -34.024 1.00 90.69 101 PRO A O 1
ATOM 755 N N . PRO A 1 102 ? 15.086 1.682 -35.342 1.00 91.81 102 PRO A N 1
ATOM 756 C CA . PRO A 1 102 ? 13.735 1.719 -34.813 1.00 91.81 102 PRO A CA 1
ATOM 757 C C . PRO A 1 102 ? 12.951 0.440 -35.120 1.00 91.81 102 PRO A C 1
ATOM 759 O O . PRO A 1 102 ? 13.053 -0.130 -36.209 1.00 91.81 102 PRO A O 1
ATOM 762 N N . LEU A 1 103 ? 12.108 0.022 -34.176 1.00 91.88 103 LEU A N 1
ATOM 763 C CA . LEU A 1 103 ? 11.211 -1.119 -34.357 1.00 91.88 103 LEU A CA 1
ATOM 764 C C . LEU A 1 103 ? 9.855 -0.714 -34.945 1.00 91.88 103 LEU A C 1
ATOM 766 O O . LEU A 1 103 ? 9.243 0.266 -34.531 1.00 91.88 103 LEU A O 1
ATOM 770 N N . ALA A 1 104 ? 9.316 -1.553 -35.835 1.00 90.38 104 ALA A N 1
ATOM 771 C CA . ALA A 1 104 ? 7.977 -1.367 -36.403 1.00 90.38 104 ALA A CA 1
ATOM 772 C C . ALA A 1 104 ? 6.838 -1.625 -35.392 1.00 90.38 104 ALA A C 1
ATOM 774 O O . ALA A 1 104 ? 5.750 -1.069 -35.523 1.00 90.38 104 ALA A O 1
ATOM 775 N N . ARG A 1 105 ? 7.064 -2.494 -34.394 1.00 92.69 105 ARG A N 1
ATOM 776 C CA . ARG A 1 105 ? 6.081 -2.856 -33.352 1.00 92.69 105 ARG A CA 1
ATOM 777 C C . ARG A 1 105 ? 6.721 -2.809 -31.961 1.00 92.69 105 ARG A C 1
ATOM 779 O O . ARG A 1 105 ? 6.927 -3.856 -31.346 1.00 92.69 105 ARG A O 1
ATOM 786 N N . PRO A 1 106 ? 7.049 -1.613 -31.454 1.00 91.50 106 PRO A N 1
ATOM 787 C CA . PRO A 1 106 ? 7.883 -1.476 -30.265 1.00 91.50 106 PRO A CA 1
ATOM 788 C C . PRO A 1 106 ? 7.204 -1.991 -28.988 1.00 91.50 106 PRO A C 1
ATOM 790 O O . PRO A 1 106 ? 7.856 -2.607 -28.152 1.00 91.50 106 PRO A O 1
ATOM 793 N N . LEU A 1 107 ? 5.880 -1.832 -28.858 1.00 91.88 107 LEU A N 1
ATOM 794 C CA . LEU A 1 107 ? 5.144 -2.346 -27.698 1.00 91.88 107 LEU A CA 1
ATOM 795 C C . LEU A 1 107 ? 5.085 -3.880 -27.675 1.00 91.88 107 LEU A C 1
ATOM 797 O O . LEU A 1 107 ? 5.260 -4.490 -26.624 1.00 91.88 107 LEU A O 1
ATOM 801 N N . GLN A 1 108 ? 4.881 -4.509 -28.838 1.00 94.69 108 GLN A N 1
ATOM 802 C CA . GLN A 1 108 ? 4.908 -5.970 -28.940 1.00 94.69 108 GLN A CA 1
ATOM 803 C C . GLN A 1 108 ? 6.306 -6.500 -28.614 1.00 94.69 108 GLN A C 1
ATOM 805 O O . GLN A 1 108 ? 6.436 -7.432 -27.829 1.00 94.69 108 GLN A O 1
ATOM 810 N N . ALA A 1 109 ? 7.350 -5.851 -29.136 1.00 94.44 109 ALA A N 1
ATOM 811 C CA . ALA A 1 109 ? 8.726 -6.206 -28.822 1.00 94.44 109 ALA A CA 1
ATOM 812 C C . ALA A 1 109 ? 9.040 -6.079 -27.322 1.00 94.44 109 ALA A C 1
ATOM 814 O O . ALA A 1 109 ? 9.749 -6.928 -26.787 1.00 94.44 109 ALA A O 1
ATOM 815 N N . ALA A 1 110 ? 8.476 -5.081 -26.629 1.00 95.12 110 ALA A N 1
ATOM 816 C CA . ALA A 1 110 ? 8.604 -4.947 -25.179 1.00 95.12 110 ALA A CA 1
ATOM 817 C C . ALA A 1 110 ? 7.951 -6.112 -24.421 1.00 95.12 110 ALA A C 1
ATOM 819 O O . ALA A 1 110 ? 8.575 -6.690 -23.531 1.00 95.12 110 ALA A O 1
ATOM 820 N N . VAL A 1 111 ? 6.736 -6.514 -24.809 1.00 96.31 111 VAL A N 1
ATOM 821 C CA . VAL A 1 111 ? 6.061 -7.695 -24.240 1.00 96.31 111 VAL A CA 1
ATOM 822 C C . VAL A 1 111 ? 6.868 -8.968 -24.499 1.00 96.31 111 VAL A C 1
ATOM 824 O O . VAL A 1 111 ? 7.084 -9.761 -23.582 1.00 96.31 111 VAL A O 1
ATOM 827 N N . ASP A 1 112 ? 7.332 -9.165 -25.731 1.00 96.62 112 ASP A N 1
ATOM 828 C CA . ASP A 1 112 ? 8.093 -10.351 -26.129 1.00 96.62 112 ASP A CA 1
ATOM 829 C C . ASP A 1 112 ? 9.461 -10.403 -25.436 1.00 96.62 112 ASP A C 1
ATOM 831 O O . ASP A 1 112 ? 9.957 -11.480 -25.104 1.00 96.62 112 ASP A O 1
ATOM 835 N N . MET A 1 113 ? 10.089 -9.248 -25.204 1.00 96.62 113 MET A N 1
ATOM 836 C CA . MET A 1 113 ? 11.297 -9.138 -24.390 1.00 96.62 113 MET A CA 1
ATOM 837 C C . MET A 1 113 ? 11.002 -9.539 -22.943 1.00 96.62 113 MET A C 1
ATOM 839 O O . MET A 1 113 ? 11.647 -10.446 -22.430 1.00 96.62 113 MET A O 1
ATOM 843 N N . ALA A 1 114 ? 9.979 -8.958 -22.313 1.00 96.38 114 ALA A N 1
ATOM 844 C CA . ALA A 1 114 ? 9.634 -9.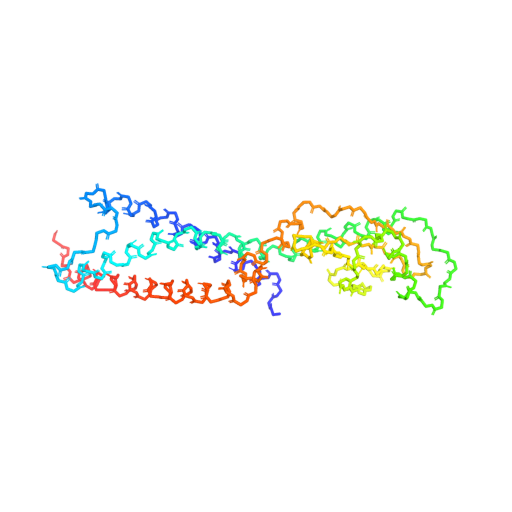249 -20.922 1.00 96.38 114 ALA A CA 1
ATOM 845 C C . ALA A 1 114 ? 9.293 -10.727 -20.675 1.00 96.38 114 ALA A C 1
ATOM 847 O O . ALA A 1 114 ? 9.767 -11.316 -19.704 1.00 96.38 114 ALA A O 1
ATOM 848 N N . ARG A 1 115 ? 8.543 -11.357 -21.589 1.00 96.81 115 ARG A N 1
ATOM 849 C CA . ARG A 1 115 ? 8.234 -12.798 -21.532 1.00 96.81 115 ARG A CA 1
ATOM 850 C C . ARG A 1 115 ? 9.477 -13.677 -21.646 1.00 96.81 115 ARG A C 1
ATOM 852 O O . ARG A 1 1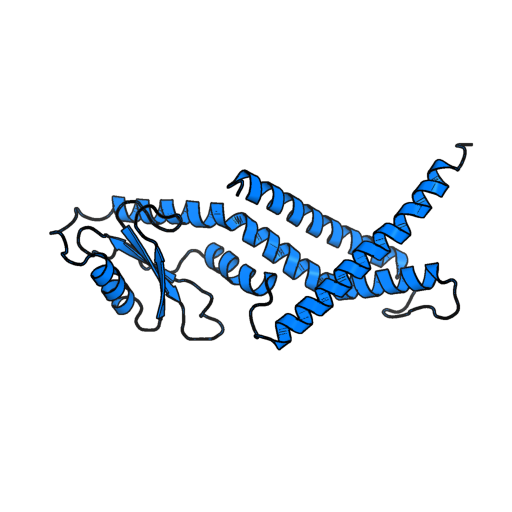15 ? 9.525 -14.731 -21.024 1.00 96.81 115 ARG A O 1
ATOM 859 N N . ARG A 1 116 ? 10.470 -13.263 -22.441 1.00 96.88 116 ARG A N 1
ATOM 860 C CA . ARG A 1 116 ? 11.752 -13.976 -22.556 1.00 96.88 116 ARG A CA 1
ATOM 861 C C . ARG A 1 116 ? 12.619 -13.791 -21.315 1.00 96.88 116 ARG A C 1
ATOM 863 O O . ARG A 1 116 ? 13.276 -14.741 -20.909 1.00 96.88 116 ARG A O 1
ATOM 870 N N . THR A 1 117 ? 12.600 -12.604 -20.712 1.00 96.56 117 THR A N 1
ATOM 871 C CA . THR A 1 117 ? 13.375 -12.306 -19.502 1.00 96.56 117 THR A CA 1
ATOM 872 C C . THR A 1 117 ? 12.826 -13.026 -18.270 1.00 96.56 117 THR A C 1
ATOM 874 O O . THR A 1 117 ? 13.603 -13.533 -17.467 1.00 96.56 117 THR A O 1
ATOM 877 N N . LEU A 1 118 ? 11.498 -13.106 -18.122 1.00 94.69 118 LEU A N 1
ATOM 878 C CA . LEU A 1 118 ? 10.827 -13.740 -16.981 1.00 94.69 118 LEU A CA 1
ATOM 879 C C . LEU A 1 118 ? 9.799 -14.793 -17.449 1.00 94.69 118 LEU A C 1
ATOM 881 O O . LEU A 1 118 ? 8.594 -14.557 -17.348 1.00 94.69 118 LEU A O 1
ATOM 885 N N . PRO A 1 119 ? 10.243 -15.975 -17.927 1.00 94.12 119 PRO A N 1
ATOM 886 C CA . PRO A 1 119 ? 9.359 -16.991 -18.520 1.00 94.12 119 PRO A CA 1
ATOM 887 C C . PRO A 1 119 ? 8.389 -17.638 -17.518 1.00 94.12 119 PRO A C 1
ATOM 889 O O . PRO A 1 119 ? 7.325 -18.130 -17.902 1.00 94.12 119 PRO A O 1
ATOM 892 N N . GLU A 1 120 ? 8.725 -17.605 -16.227 1.00 92.38 120 GLU A N 1
ATOM 893 C CA . GLU A 1 120 ? 7.900 -18.139 -15.134 1.00 92.38 120 GLU A CA 1
ATOM 894 C C . GLU A 1 120 ? 6.834 -17.159 -14.619 1.00 92.38 120 GLU A C 1
ATOM 896 O O . GLU A 1 120 ? 6.068 -17.489 -13.712 1.00 92.38 120 GLU A O 1
ATOM 901 N N . HIS A 1 121 ? 6.777 -15.955 -15.192 1.00 94.56 121 HIS A N 1
ATOM 902 C CA . HIS A 1 121 ? 5.824 -14.915 -14.824 1.00 94.56 121 HIS A CA 1
ATOM 903 C C . HIS A 1 121 ? 4.825 -14.666 -15.951 1.00 94.56 121 HIS A C 1
ATOM 905 O O . HIS A 1 121 ? 5.103 -14.897 -17.129 1.00 94.56 121 HIS A O 1
ATOM 911 N N . ASP A 1 122 ? 3.664 -14.140 -15.580 1.00 94.25 122 ASP A N 1
ATOM 912 C CA . ASP A 1 122 ? 2.654 -13.695 -16.531 1.00 94.25 122 ASP A CA 1
ATOM 913 C C . ASP A 1 122 ? 2.659 -12.167 -16.618 1.00 94.25 122 ASP A C 1
ATOM 915 O O . ASP A 1 122 ? 2.972 -11.469 -15.651 1.00 94.25 122 ASP A O 1
ATOM 919 N N . VAL A 1 123 ? 2.304 -11.632 -17.786 1.00 94.44 123 VAL A N 1
ATOM 920 C CA . VAL A 1 123 ? 2.162 -10.183 -17.967 1.00 94.44 123 VAL A CA 1
ATOM 921 C C . VAL A 1 123 ? 0.937 -9.718 -17.184 1.00 94.44 123 VAL A C 1
ATOM 923 O O . VAL A 1 123 ? -0.174 -10.166 -17.464 1.00 94.44 123 VAL A O 1
ATOM 926 N N . SER A 1 124 ? 1.139 -8.814 -16.227 1.00 93.12 124 SER A N 1
ATOM 927 C CA . SER A 1 124 ? 0.061 -8.205 -15.447 1.00 93.12 124 SER A CA 1
ATOM 928 C C . SER A 1 124 ? -0.499 -6.984 -16.175 1.00 93.12 124 SER A C 1
ATOM 930 O O . SER A 1 124 ? -1.658 -6.970 -16.586 1.00 93.12 124 SER A O 1
ATOM 932 N N . PHE A 1 125 ? 0.343 -5.975 -16.413 1.00 92.69 125 PHE A N 1
ATOM 933 C CA . PHE A 1 125 ? -0.026 -4.784 -17.175 1.00 92.69 125 PHE A CA 1
ATOM 934 C C . PHE A 1 125 ? 1.196 -4.097 -17.793 1.00 92.69 125 PHE A C 1
ATOM 936 O O . PHE A 1 125 ? 2.346 -4.377 -17.453 1.00 92.69 125 PHE A O 1
ATOM 943 N N . LEU A 1 126 ? 0.921 -3.175 -18.716 1.00 93.06 126 LEU A N 1
ATOM 944 C CA . LEU A 1 126 ? 1.918 -2.377 -19.421 1.00 93.06 126 LEU A CA 1
ATOM 945 C C . LEU A 1 126 ? 1.840 -0.925 -18.966 1.00 93.06 126 LEU A C 1
ATOM 947 O O . LEU A 1 126 ? 0.784 -0.297 -19.037 1.00 93.06 126 LEU A O 1
ATOM 951 N N . ALA A 1 127 ? 2.975 -0.379 -18.553 1.00 92.06 127 ALA A N 1
ATOM 952 C CA . ALA A 1 127 ? 3.142 1.042 -18.333 1.00 92.06 127 ALA A CA 1
ATOM 953 C C . ALA A 1 127 ? 3.725 1.683 -19.590 1.00 92.06 127 ALA A C 1
ATOM 955 O O . ALA A 1 127 ? 4.878 1.447 -19.959 1.00 92.06 127 ALA A O 1
ATOM 956 N N . LEU A 1 128 ? 2.903 2.489 -20.259 1.00 91.44 128 LEU A N 1
ATOM 957 C CA . LEU A 1 128 ? 3.317 3.220 -21.450 1.00 91.44 128 LEU A CA 1
ATOM 958 C C . LEU A 1 128 ? 4.377 4.283 -21.116 1.00 91.44 128 LEU A C 1
ATOM 960 O O . LEU A 1 128 ? 4.436 4.739 -19.965 1.00 91.44 128 LEU A O 1
ATOM 964 N N . PRO A 1 129 ? 5.187 4.697 -22.106 1.00 88.75 129 PRO A N 1
ATOM 965 C CA . PRO A 1 129 ? 6.148 5.776 -21.924 1.00 88.75 129 PRO A CA 1
ATOM 966 C C . PRO A 1 129 ? 5.493 7.041 -21.369 1.00 88.75 129 PRO A C 1
ATOM 968 O O . PRO A 1 129 ? 4.390 7.406 -21.778 1.00 88.75 129 PRO A O 1
ATOM 971 N N . GLY A 1 130 ? 6.154 7.666 -20.396 1.00 82.50 130 GLY A N 1
ATOM 972 C CA . GLY A 1 130 ? 5.678 8.879 -19.719 1.00 82.50 130 GLY A CA 1
ATOM 973 C C . GLY A 1 130 ? 4.509 8.679 -18.747 1.00 82.50 130 GLY A C 1
ATOM 974 O O . GLY A 1 130 ? 3.973 9.643 -18.199 1.00 82.50 130 GLY A O 1
ATOM 975 N N . SER A 1 131 ? 4.095 7.433 -18.497 1.00 85.38 131 SER A N 1
ATOM 976 C CA . SER A 1 131 ? 3.093 7.129 -17.471 1.00 85.38 131 SER A CA 1
ATOM 977 C C . SER A 1 131 ? 3.656 7.245 -16.045 1.00 85.38 131 SER A C 1
ATOM 979 O O . SER A 1 131 ? 4.853 7.406 -15.813 1.00 85.38 131 SER A O 1
ATOM 981 N N . LEU A 1 132 ? 2.789 7.108 -15.035 1.00 74.44 132 LEU A N 1
ATOM 982 C CA . LEU A 1 132 ? 3.201 7.096 -13.623 1.00 74.44 132 LEU A CA 1
ATOM 983 C C . LEU A 1 132 ? 4.154 5.942 -13.261 1.00 74.44 132 LEU A C 1
ATOM 985 O O . LEU A 1 132 ? 4.761 5.983 -12.196 1.00 74.44 132 LEU A O 1
ATOM 989 N N . PHE A 1 133 ? 4.310 4.948 -14.135 1.00 78.00 133 PHE A N 1
ATOM 990 C CA . PHE A 1 133 ? 5.091 3.740 -13.876 1.00 78.00 133 PHE A CA 1
ATOM 991 C C . PHE A 1 133 ? 6.223 3.512 -14.898 1.00 78.00 133 PHE A C 1
ATOM 993 O O . PHE A 1 133 ? 6.824 2.436 -14.923 1.00 78.00 133 PHE A O 1
ATOM 1000 N N . SER A 1 134 ? 6.514 4.499 -15.756 1.00 82.88 134 SER A N 1
ATOM 1001 C CA . SER A 1 134 ? 7.562 4.404 -16.782 1.00 82.88 134 SER A CA 1
ATOM 1002 C C . SER A 1 134 ? 8.212 5.757 -17.081 1.00 82.88 134 SER A C 1
ATOM 1004 O O . SER A 1 134 ? 7.614 6.802 -16.841 1.00 82.88 134 SER A O 1
ATOM 1006 N N . SER A 1 135 ? 9.427 5.743 -17.631 1.00 85.44 135 SER A N 1
ATOM 1007 C CA . SER A 1 135 ? 10.100 6.932 -18.176 1.00 85.44 135 SER A CA 1
ATOM 1008 C C . SER A 1 135 ? 9.595 7.275 -19.591 1.00 85.44 135 SER A C 1
ATOM 1010 O O . SER A 1 135 ? 8.955 6.455 -20.248 1.00 85.44 135 SER A O 1
ATOM 1012 N N . ASP A 1 136 ? 9.887 8.481 -20.095 1.00 84.56 136 ASP A N 1
ATOM 1013 C CA . ASP A 1 136 ? 9.368 8.997 -21.382 1.00 84.56 136 ASP A CA 1
ATOM 1014 C C . ASP A 1 136 ? 9.831 8.226 -22.636 1.00 84.56 136 ASP A C 1
ATOM 1016 O O . ASP A 1 136 ? 9.233 8.369 -23.699 1.00 84.56 136 ASP A O 1
ATOM 1020 N N . GLY A 1 137 ? 10.864 7.379 -22.542 1.00 86.50 137 GLY A N 1
ATOM 1021 C CA . GLY A 1 137 ? 11.376 6.585 -23.675 1.00 86.50 137 GLY A CA 1
ATOM 1022 C C . GLY A 1 137 ? 11.418 5.074 -23.444 1.00 86.50 137 GLY A C 1
ATOM 1023 O O . GLY A 1 137 ? 11.917 4.333 -24.297 1.00 86.50 137 GLY A O 1
ATOM 1024 N N . ALA A 1 138 ? 10.893 4.607 -22.314 1.00 90.50 138 ALA A N 1
ATOM 1025 C CA . ALA A 1 138 ? 10.805 3.192 -21.995 1.00 90.50 138 ALA A CA 1
ATOM 1026 C C . ALA A 1 138 ? 9.357 2.787 -21.736 1.00 90.50 138 ALA A C 1
ATOM 1028 O O . ALA A 1 138 ? 8.521 3.592 -21.330 1.00 90.50 138 ALA A O 1
ATOM 1029 N N . CYS A 1 139 ? 9.062 1.519 -21.968 1.00 93.50 139 CYS A N 1
ATOM 1030 C CA . CYS A 1 139 ? 7.858 0.867 -21.501 1.00 93.50 139 CYS A CA 1
ATOM 1031 C C . CYS A 1 139 ? 8.247 -0.105 -20.392 1.00 93.50 139 CYS A C 1
ATOM 1033 O O . CYS A 1 139 ? 9.130 -0.944 -20.583 1.00 93.50 139 CYS A O 1
ATOM 1035 N N . THR A 1 140 ? 7.582 0.004 -19.246 1.00 93.38 140 THR A N 1
ATOM 1036 C CA . THR A 1 140 ? 7.730 -0.961 -18.155 1.00 93.38 140 THR A CA 1
ATOM 1037 C C . THR A 1 140 ? 6.631 -2.008 -18.275 1.00 93.38 140 THR A C 1
ATOM 1039 O O . THR A 1 140 ? 5.444 -1.697 -18.165 1.00 93.38 140 THR A O 1
ATOM 1042 N N . VAL A 1 141 ? 7.011 -3.260 -18.494 1.00 94.75 141 VAL A N 1
ATOM 1043 C CA . VAL A 1 141 ? 6.100 -4.404 -18.465 1.00 94.75 141 VAL A CA 1
ATOM 1044 C C . VAL A 1 141 ? 6.118 -4.977 -17.055 1.00 94.75 141 VAL A C 1
ATOM 1046 O O . VAL A 1 141 ? 7.141 -5.491 -16.611 1.00 94.75 141 VAL A O 1
ATOM 1049 N N . PHE A 1 142 ? 5.006 -4.879 -16.331 1.00 92.88 142 PHE A N 1
ATOM 1050 C CA . PHE A 1 142 ? 4.905 -5.450 -14.992 1.00 92.88 142 PHE A CA 1
ATOM 1051 C C . PHE A 1 142 ? 4.502 -6.914 -15.089 1.00 92.88 142 PHE A C 1
ATOM 1053 O O . PHE A 1 142 ? 3.422 -7.256 -15.577 1.00 92.88 142 PHE A O 1
ATOM 1060 N N . MET A 1 143 ? 5.392 -7.771 -14.614 1.00 94.56 143 MET A N 1
ATOM 1061 C CA . MET A 1 143 ? 5.241 -9.216 -14.579 1.00 94.56 143 MET A CA 1
ATOM 1062 C C . MET A 1 143 ? 4.763 -9.638 -13.186 1.00 94.56 143 MET A C 1
ATOM 1064 O O . MET A 1 143 ? 5.137 -9.021 -12.193 1.00 94.56 143 MET A O 1
ATOM 1068 N N . GLN A 1 144 ? 3.939 -10.676 -13.086 1.00 92.69 144 GLN A N 1
ATOM 1069 C CA . GLN A 1 144 ? 3.455 -11.214 -11.810 1.00 92.69 144 GLN A CA 1
ATOM 1070 C C . GLN A 1 144 ? 3.695 -12.720 -11.734 1.00 92.69 144 GLN A C 1
ATOM 1072 O O . GLN A 1 144 ? 3.673 -13.416 -12.751 1.00 92.69 144 GLN A O 1
ATOM 1077 N N . GLY A 1 145 ? 3.927 -1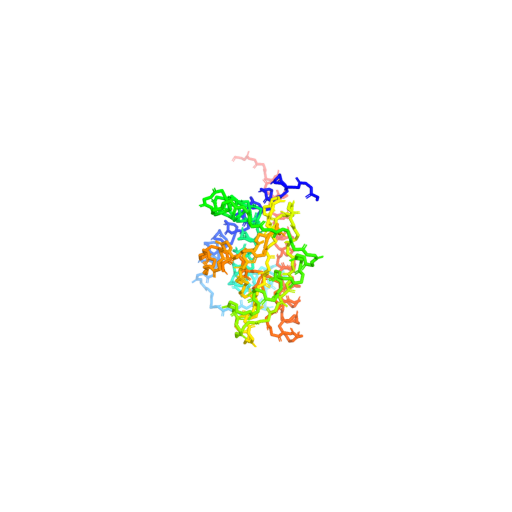3.237 -10.529 1.00 90.44 145 GLY A N 1
ATOM 1078 C CA . GLY A 1 145 ? 4.152 -14.667 -10.350 1.00 90.44 145 GLY A CA 1
ATOM 1079 C C . GLY A 1 145 ? 2.869 -15.494 -10.492 1.00 90.44 145 GLY A C 1
ATOM 1080 O O . GLY A 1 145 ? 1.760 -15.005 -10.282 1.00 90.44 145 GLY A O 1
ATOM 1081 N N . ARG A 1 146 ? 3.019 -16.784 -10.809 1.00 88.56 146 ARG A N 1
ATOM 1082 C CA . ARG A 1 146 ? 1.890 -17.706 -11.056 1.00 88.56 146 ARG A CA 1
ATOM 1083 C C . ARG A 1 146 ? 1.245 -18.297 -9.799 1.00 88.56 146 ARG A C 1
ATOM 1085 O O . ARG A 1 146 ? 0.216 -18.961 -9.885 1.00 88.56 146 ARG A O 1
ATOM 1092 N N . THR A 1 147 ? 1.831 -18.090 -8.619 1.00 86.06 147 THR A N 1
ATOM 1093 C CA . THR A 1 147 ? 1.319 -18.674 -7.367 1.00 86.06 147 THR A CA 1
ATOM 1094 C C . THR A 1 147 ? 0.412 -17.695 -6.615 1.00 86.06 147 THR A C 1
ATOM 1096 O O . THR A 1 147 ? 0.566 -16.483 -6.766 1.00 86.06 147 THR A O 1
ATOM 1099 N N . PRO A 1 148 ? -0.488 -18.164 -5.728 1.00 80.00 148 PRO A N 1
ATOM 1100 C CA . PRO A 1 148 ? -1.310 -17.277 -4.897 1.00 80.00 148 PRO A CA 1
ATOM 1101 C C . PRO A 1 148 ? -0.507 -16.260 -4.067 1.00 80.00 148 PRO A C 1
ATOM 1103 O O . PRO A 1 148 ? -0.977 -15.146 -3.838 1.00 80.00 148 PRO A O 1
ATOM 1106 N N . LEU A 1 149 ? 0.708 -16.631 -3.651 1.00 76.25 149 LEU A N 1
ATOM 1107 C CA . LEU A 1 149 ? 1.625 -15.769 -2.902 1.00 76.25 149 LEU A CA 1
ATOM 1108 C C . LEU A 1 149 ? 2.288 -14.722 -3.803 1.00 76.25 149 LEU A C 1
ATOM 1110 O O . LEU A 1 149 ? 2.355 -13.552 -3.435 1.00 76.25 149 LEU A O 1
ATOM 1114 N N . THR A 1 150 ? 2.743 -15.127 -4.990 1.00 83.19 150 THR A N 1
ATOM 1115 C CA . THR A 1 150 ? 3.540 -14.275 -5.888 1.00 83.19 150 THR A CA 1
ATOM 1116 C C . THR A 1 150 ? 2.716 -13.481 -6.901 1.00 83.19 150 THR A C 1
ATOM 1118 O O . THR A 1 150 ? 3.240 -12.541 -7.489 1.00 83.19 150 THR A O 1
ATOM 1121 N N . ARG A 1 151 ? 1.417 -13.768 -7.063 1.00 84.88 151 ARG A N 1
ATOM 1122 C CA . ARG A 1 151 ? 0.540 -13.054 -8.015 1.00 84.88 151 ARG A CA 1
ATOM 1123 C C . ARG A 1 151 ? 0.327 -11.571 -7.706 1.00 84.88 151 ARG A C 1
ATOM 1125 O O . ARG A 1 151 ? -0.163 -10.843 -8.556 1.00 84.88 151 ARG A O 1
ATOM 1132 N N . HIS A 1 152 ? 0.632 -11.143 -6.482 1.00 81.75 152 HIS A N 1
ATOM 1133 C CA . HIS A 1 152 ? 0.547 -9.740 -6.067 1.00 81.75 152 HIS A CA 1
ATOM 1134 C C . HIS A 1 152 ? 1.926 -9.068 -6.026 1.00 81.75 152 HIS A C 1
ATOM 1136 O O . HIS A 1 152 ? 2.008 -7.883 -5.745 1.00 81.75 152 HIS A O 1
ATOM 1142 N N . LEU A 1 153 ? 3.011 -9.808 -6.276 1.00 84.81 153 LEU A N 1
ATOM 1143 C CA . LEU A 1 153 ? 4.362 -9.258 -6.309 1.00 84.81 153 LEU A CA 1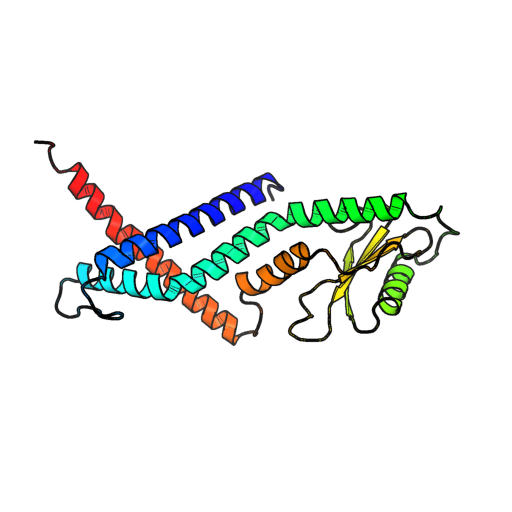
ATOM 1144 C C . LEU A 1 153 ? 4.701 -8.927 -7.757 1.00 84.81 153 LEU A C 1
ATOM 1146 O O . LEU A 1 153 ? 4.965 -9.816 -8.565 1.00 84.81 153 LEU A O 1
ATOM 1150 N N . LEU A 1 154 ? 4.645 -7.638 -8.078 1.00 88.62 154 LEU A N 1
ATOM 1151 C CA . LEU A 1 154 ? 4.954 -7.149 -9.412 1.00 88.62 154 LEU A CA 1
ATOM 1152 C C . LEU A 1 154 ? 6.469 -7.037 -9.591 1.00 88.62 154 LEU A C 1
ATOM 1154 O O . LEU A 1 154 ? 7.131 -6.376 -8.795 1.00 88.62 154 LEU A O 1
ATOM 1158 N N . GLN A 1 155 ? 7.003 -7.640 -10.649 1.00 91.50 155 GLN A N 1
ATOM 1159 C CA . GLN A 1 155 ? 8.381 -7.464 -11.092 1.00 91.50 155 GLN A CA 1
ATOM 1160 C C . GLN A 1 155 ? 8.391 -6.653 -12.395 1.00 91.50 155 GLN A C 1
ATOM 1162 O O . GLN A 1 155 ? 7.875 -7.120 -13.414 1.00 91.50 155 GLN A O 1
ATOM 1167 N N . PRO A 1 156 ? 8.926 -5.426 -12.383 1.00 92.31 156 PRO A N 1
ATOM 1168 C CA . PRO A 1 156 ? 8.994 -4.599 -13.575 1.00 92.31 156 PRO A CA 1
ATOM 1169 C C . PRO A 1 156 ? 10.105 -5.073 -14.520 1.00 92.31 156 PRO A C 1
ATOM 1171 O O . PRO A 1 156 ? 11.217 -5.367 -14.096 1.00 92.31 156 PRO A O 1
ATOM 1174 N N . VAL A 1 157 ? 9.814 -5.082 -15.818 1.00 94.50 157 VAL A N 1
ATOM 1175 C CA . VAL A 1 157 ? 10.806 -5.234 -16.885 1.00 94.50 157 VAL A CA 1
ATOM 1176 C C . VAL A 1 157 ? 10.771 -3.980 -17.745 1.00 94.50 157 VAL A C 1
ATOM 1178 O O . VAL A 1 157 ? 9.775 -3.701 -18.411 1.00 94.50 157 VAL A O 1
ATOM 1181 N N . VAL A 1 158 ? 11.846 -3.201 -17.713 1.00 93.94 158 VAL A N 1
ATOM 1182 C CA . VAL A 1 158 ? 11.957 -1.917 -18.404 1.00 93.94 158 VAL A CA 1
ATOM 1183 C C . VAL A 1 158 ? 12.592 -2.141 -19.770 1.00 93.94 158 VAL A C 1
ATOM 1185 O O . VAL A 1 158 ? 13.741 -2.574 -19.878 1.00 93.94 158 VAL A O 1
ATOM 1188 N N . VAL A 1 159 ? 11.850 -1.822 -20.827 1.00 95.06 159 VAL A N 1
ATOM 1189 C CA . VAL A 1 159 ? 12.287 -1.991 -22.215 1.00 95.06 159 VAL A CA 1
ATOM 1190 C C . VAL A 1 159 ? 12.240 -0.655 -22.938 1.00 95.06 159 VAL A C 1
ATOM 1192 O O . VAL A 1 159 ? 11.231 0.049 -22.914 1.00 95.06 159 VAL A O 1
ATOM 1195 N N . ARG A 1 160 ? 13.324 -0.295 -23.620 1.00 94.44 160 ARG A N 1
ATOM 1196 C CA . ARG A 1 160 ? 13.381 0.921 -24.430 1.00 94.44 160 ARG A CA 1
ATOM 1197 C C . ARG A 1 160 ? 12.484 0.787 -25.654 1.00 94.44 160 ARG A C 1
ATOM 1199 O O . ARG A 1 160 ? 12.595 -0.171 -26.411 1.00 94.44 160 ARG A O 1
ATOM 1206 N N . ILE A 1 161 ? 11.625 1.776 -25.884 1.00 92.69 161 ILE A N 1
ATOM 1207 C CA . ILE A 1 161 ? 10.664 1.736 -26.997 1.00 92.69 161 ILE A CA 1
ATOM 1208 C C . ILE A 1 161 ? 11.332 1.940 -28.359 1.00 92.69 161 ILE A C 1
ATOM 1210 O O . ILE A 1 161 ? 10.831 1.417 -29.349 1.00 92.69 161 ILE A O 1
ATOM 1214 N N . ALA A 1 162 ? 12.453 2.663 -28.424 1.00 91.88 162 ALA A N 1
ATOM 1215 C CA . ALA A 1 162 ? 13.123 2.957 -29.690 1.00 91.88 162 ALA A CA 1
ATOM 1216 C C . ALA A 1 162 ? 13.535 1.677 -30.442 1.00 91.88 162 ALA A C 1
ATOM 1218 O O . ALA A 1 162 ? 13.161 1.493 -31.595 1.00 91.88 162 ALA A O 1
ATOM 1219 N N . ASP A 1 163 ? 14.251 0.780 -29.770 1.00 92.50 163 ASP A N 1
ATOM 1220 C CA . ASP A 1 163 ? 14.928 -0.378 -30.365 1.00 92.50 163 ASP A CA 1
ATOM 1221 C C . ASP A 1 163 ? 14.571 -1.713 -29.688 1.00 92.50 163 ASP A C 1
ATOM 1223 O O . ASP A 1 163 ? 15.065 -2.765 -30.088 1.00 92.50 163 ASP A O 1
ATOM 1227 N N . GLY A 1 164 ? 13.715 -1.693 -28.660 1.00 92.69 164 GLY A N 1
ATOM 1228 C CA . GLY A 1 164 ? 13.332 -2.882 -27.896 1.00 92.69 164 GLY A CA 1
ATOM 1229 C C . GLY A 1 164 ? 14.429 -3.406 -26.969 1.00 92.69 164 GLY A C 1
ATOM 1230 O O . GLY A 1 164 ? 14.342 -4.551 -26.524 1.00 92.69 164 GLY A O 1
ATOM 1231 N N . ALA A 1 165 ? 15.463 -2.609 -26.685 1.00 93.56 165 ALA A N 1
ATOM 1232 C CA . ALA A 1 165 ? 16.539 -3.017 -25.794 1.00 93.56 165 ALA A CA 1
ATOM 1233 C C . ALA A 1 165 ? 16.040 -3.179 -24.352 1.00 93.56 165 ALA A C 1
ATOM 1235 O O . ALA A 1 165 ? 15.334 -2.318 -23.819 1.00 93.56 165 ALA A O 1
ATOM 1236 N N . LEU A 1 166 ? 16.449 -4.270 -23.704 1.00 94.88 166 LEU A N 1
ATOM 1237 C CA . LEU A 1 166 ? 16.249 -4.458 -22.272 1.00 94.88 166 LEU A CA 1
ATOM 1238 C C . LEU A 1 166 ? 17.118 -3.451 -21.507 1.00 94.88 166 LEU A C 1
ATOM 1240 O O . LEU A 1 166 ? 18.337 -3.446 -21.665 1.00 94.88 166 LEU A O 1
ATOM 1244 N N . LEU A 1 167 ? 16.488 -2.607 -20.693 1.00 93.12 167 LEU A N 1
ATOM 1245 C CA . LEU A 1 167 ? 17.174 -1.623 -19.854 1.00 93.12 167 LEU A CA 1
ATOM 1246 C C . LEU A 1 167 ? 17.329 -2.122 -18.419 1.00 93.12 167 LEU A C 1
ATOM 1248 O O . LEU A 1 167 ? 18.360 -1.888 -17.788 1.00 93.12 167 LEU A O 1
ATOM 1252 N N . ASP A 1 168 ? 16.298 -2.790 -17.905 1.00 92.12 168 ASP A N 1
ATOM 1253 C CA . ASP A 1 168 ? 16.287 -3.304 -16.543 1.00 92.12 168 ASP A CA 1
ATOM 1254 C C . ASP A 1 168 ? 15.279 -4.449 -16.375 1.00 92.12 168 ASP A C 1
ATOM 1256 O O . ASP A 1 168 ? 14.218 -4.452 -17.000 1.00 92.12 168 ASP A O 1
ATOM 1260 N N . ALA A 1 169 ? 15.616 -5.419 -15.536 1.00 92.12 169 ALA A N 1
ATOM 1261 C CA . ALA A 1 169 ? 14.733 -6.507 -15.112 1.00 92.12 169 ALA A CA 1
ATOM 1262 C C . ALA A 1 169 ? 15.050 -6.992 -13.692 1.00 92.12 169 ALA A C 1
ATOM 1264 O O . ALA A 1 169 ? 14.568 -8.057 -13.282 1.00 92.12 169 ALA A O 1
ATOM 1265 N N . ASP A 1 170 ? 15.875 -6.242 -12.959 1.00 89.31 170 ASP A N 1
ATOM 1266 C CA . ASP A 1 170 ? 16.253 -6.614 -11.608 1.00 89.31 170 ASP A CA 1
ATOM 1267 C C . ASP A 1 170 ? 15.009 -6.654 -10.702 1.00 89.31 170 ASP A C 1
ATOM 1269 O O . ASP A 1 170 ? 14.018 -5.950 -10.945 1.00 89.31 170 ASP A O 1
ATOM 1273 N N . PRO A 1 171 ? 15.009 -7.502 -9.657 1.00 86.12 171 PRO A N 1
ATOM 1274 C CA . PRO A 1 171 ? 13.924 -7.518 -8.690 1.00 86.12 171 PRO A CA 1
ATOM 1275 C C . PRO A 1 171 ? 13.694 -6.112 -8.127 1.00 86.12 171 PRO A C 1
ATOM 1277 O O . PRO A 1 171 ? 14.661 -5.408 -7.816 1.00 86.12 171 PRO A O 1
ATOM 1280 N N . PRO A 1 172 ? 12.429 -5.690 -7.963 1.00 84.50 172 PRO A N 1
ATOM 1281 C CA . PRO A 1 172 ? 12.155 -4.365 -7.452 1.00 84.50 172 PRO A CA 1
ATOM 1282 C C . PRO A 1 172 ? 12.683 -4.239 -6.016 1.00 84.50 172 PRO A C 1
ATOM 1284 O O . PRO A 1 172 ? 12.768 -5.229 -5.279 1.00 84.50 172 PRO A O 1
ATOM 1287 N N . PRO A 1 173 ? 12.984 -3.016 -5.565 1.00 86.25 173 PRO A N 1
ATOM 1288 C CA . PRO A 1 173 ? 13.381 -2.783 -4.188 1.00 86.25 173 PRO A CA 1
ATOM 1289 C C . PRO A 1 173 ? 12.329 -3.291 -3.192 1.00 86.25 173 PRO A C 1
ATOM 1291 O O . PRO A 1 173 ? 11.124 -3.190 -3.427 1.00 86.25 173 PRO A O 1
ATOM 1294 N N . TRP A 1 174 ? 12.779 -3.768 -2.030 1.00 86.81 174 TRP A N 1
ATOM 1295 C CA . TRP A 1 174 ? 11.924 -4.382 -1.002 1.00 86.81 174 TRP A CA 1
ATOM 1296 C C . TRP A 1 174 ? 10.719 -3.521 -0.580 1.00 86.81 174 TRP A C 1
ATOM 1298 O O . TRP A 1 174 ? 9.669 -4.056 -0.224 1.00 86.81 174 TRP A O 1
ATOM 1308 N N . TYR A 1 175 ? 10.837 -2.191 -0.632 1.00 87.69 175 TYR A N 1
ATOM 1309 C CA . TYR A 1 175 ? 9.754 -1.276 -0.268 1.00 87.69 175 TYR A CA 1
ATOM 1310 C C . TYR A 1 175 ? 8.568 -1.341 -1.244 1.00 87.69 175 TYR A C 1
ATOM 1312 O O . TYR A 1 175 ? 7.438 -1.055 -0.851 1.00 87.69 175 TYR A O 1
ATOM 1320 N N . MET A 1 176 ? 8.786 -1.764 -2.494 1.00 88.81 176 MET A N 1
ATOM 1321 C CA . MET A 1 176 ? 7.699 -2.028 -3.439 1.00 88.81 176 MET A CA 1
ATOM 1322 C C . MET A 1 176 ? 6.932 -3.283 -3.071 1.00 88.81 176 MET A C 1
ATOM 1324 O O . MET A 1 176 ? 5.709 -3.283 -3.122 1.00 88.81 176 MET A O 1
ATOM 1328 N N . TRP A 1 177 ? 7.629 -4.340 -2.655 1.00 87.38 177 TRP A N 1
ATOM 1329 C CA . TRP A 1 177 ? 6.963 -5.535 -2.145 1.00 87.38 177 TRP A CA 1
ATOM 1330 C C . TRP A 1 177 ? 6.200 -5.248 -0.858 1.00 87.38 177 TRP A C 1
ATOM 1332 O O . TRP A 1 177 ? 5.119 -5.796 -0.667 1.00 87.38 177 TRP A O 1
ATOM 1342 N N . LEU A 1 178 ? 6.715 -4.359 -0.003 1.00 90.06 178 LEU A N 1
ATOM 1343 C CA . LEU A 1 178 ? 5.974 -3.895 1.165 1.00 90.06 178 LEU A CA 1
ATOM 1344 C C . LEU A 1 178 ? 4.670 -3.186 0.756 1.00 90.06 178 LEU A C 1
ATOM 1346 O O . LEU A 1 178 ? 3.622 -3.496 1.320 1.00 90.06 178 LEU A O 1
ATOM 1350 N N . LEU A 1 179 ? 4.721 -2.290 -0.237 1.00 90.62 179 LEU A N 1
ATOM 1351 C CA . LEU A 1 179 ? 3.547 -1.588 -0.770 1.00 90.62 179 LEU A CA 1
ATOM 1352 C C . LEU A 1 179 ? 2.548 -2.540 -1.448 1.00 90.62 179 LEU A C 1
ATOM 1354 O O . LEU A 1 179 ? 1.348 -2.497 -1.186 1.00 90.62 179 LEU A O 1
ATOM 1358 N N . GLU A 1 180 ? 3.017 -3.421 -2.324 1.00 88.00 180 GLU A N 1
ATOM 1359 C CA . GLU A 1 180 ? 2.134 -4.359 -3.020 1.00 88.00 180 GLU A CA 1
ATOM 1360 C C . GLU A 1 180 ? 1.572 -5.425 -2.070 1.00 88.00 180 GLU A C 1
ATOM 1362 O O . GLU A 1 180 ? 0.427 -5.843 -2.221 1.00 88.00 180 GLU A O 1
ATOM 1367 N N . GLY A 1 181 ? 2.324 -5.814 -1.037 1.00 88.12 181 GLY A N 1
ATOM 1368 C CA . GLY A 1 181 ? 1.863 -6.699 0.030 1.00 88.12 181 GLY A CA 1
ATOM 1369 C C . GLY A 1 181 ? 0.870 -6.037 0.992 1.00 88.12 181 GLY A C 1
ATOM 1370 O O . GLY A 1 181 ? -0.033 -6.712 1.495 1.00 88.12 181 GLY A O 1
ATOM 1371 N N . SER A 1 182 ? 0.966 -4.722 1.224 1.00 91.50 182 SER A N 1
ATOM 1372 C CA . SER A 1 182 ? 0.025 -3.999 2.090 1.00 91.50 182 SER A CA 1
ATOM 1373 C C . SER A 1 182 ? -1.358 -3.860 1.466 1.00 91.50 182 SER A C 1
ATOM 1375 O O . SER A 1 182 ? -2.359 -3.919 2.178 1.00 91.50 182 SER A O 1
ATOM 1377 N N . ARG A 1 183 ? -1.456 -3.727 0.141 1.00 89.81 183 ARG A N 1
ATOM 1378 C CA . ARG A 1 183 ? -2.740 -3.605 -0.570 1.00 89.81 183 ARG A CA 1
ATOM 1379 C C . ARG A 1 183 ? -3.716 -4.754 -0.282 1.00 89.81 183 ARG A C 1
ATOM 1381 O O . ARG A 1 183 ? -4.809 -4.475 0.212 1.00 89.81 183 ARG A O 1
ATOM 1388 N N . PRO A 1 184 ? -3.391 -6.035 -0.531 1.00 87.81 184 PRO A N 1
ATOM 1389 C CA . PRO A 1 184 ? -4.332 -7.124 -0.302 1.00 87.81 184 PRO A CA 1
ATOM 1390 C C . PRO A 1 184 ? -4.662 -7.316 1.181 1.00 87.81 184 PRO A C 1
ATOM 1392 O O . PRO A 1 184 ? -5.775 -7.751 1.476 1.00 87.81 184 PRO A O 1
ATOM 1395 N N . LEU A 1 185 ? -3.747 -6.966 2.097 1.00 88.06 185 LEU A N 1
ATOM 1396 C CA . LEU A 1 185 ? -4.017 -6.944 3.537 1.00 88.06 185 LEU A CA 1
ATOM 1397 C C . LEU A 1 185 ? -5.026 -5.854 3.899 1.00 88.06 185 LEU A C 1
ATOM 1399 O O . LEU A 1 185 ? -5.982 -6.129 4.610 1.00 88.06 185 LEU A O 1
ATOM 1403 N N . HIS A 1 186 ? -4.858 -4.639 3.381 1.00 91.88 186 HIS A N 1
ATOM 1404 C CA . HIS A 1 186 ? -5.771 -3.532 3.650 1.00 91.88 186 HIS A CA 1
ATOM 1405 C C . HIS A 1 186 ? -7.175 -3.803 3.087 1.00 91.88 186 HIS A C 1
ATOM 1407 O O . HIS A 1 186 ? -8.174 -3.646 3.786 1.00 91.88 186 HIS A O 1
ATOM 1413 N N . PHE A 1 187 ? -7.247 -4.268 1.836 1.00 88.00 187 PHE A N 1
ATOM 1414 C CA . PHE A 1 187 ? -8.508 -4.486 1.119 1.00 88.00 187 PHE A CA 1
ATOM 1415 C C . PHE A 1 187 ? -9.162 -5.855 1.376 1.00 88.00 187 PHE A C 1
ATOM 1417 O O . PHE A 1 187 ? -10.240 -6.115 0.847 1.00 88.00 187 PHE A O 1
ATOM 1424 N N . GLY A 1 188 ? -8.514 -6.762 2.114 1.00 84.38 188 GLY A N 1
ATOM 1425 C CA . GLY A 1 188 ? -9.037 -8.113 2.358 1.00 84.38 188 GLY A CA 1
ATOM 1426 C C . GLY A 1 188 ? -9.154 -8.976 1.091 1.00 84.38 188 GLY A C 1
ATOM 1427 O O . GLY A 1 188 ? -9.984 -9.883 1.022 1.00 84.38 188 GLY A O 1
ATOM 1428 N N . ASN A 1 189 ? -8.336 -8.718 0.064 1.00 81.06 189 ASN A N 1
ATOM 1429 C CA . ASN A 1 189 ? -8.445 -9.347 -1.264 1.00 81.06 189 ASN A CA 1
ATOM 1430 C C . ASN A 1 189 ? -7.564 -10.605 -1.443 1.00 81.06 189 ASN A C 1
ATOM 1432 O O . ASN A 1 189 ? -7.168 -10.944 -2.557 1.00 81.06 189 ASN A O 1
ATOM 1436 N N . TYR A 1 190 ? -7.271 -11.332 -0.359 1.00 76.50 190 TYR A N 1
ATOM 1437 C CA . TYR A 1 190 ? -6.339 -12.468 -0.387 1.00 76.50 190 TYR A CA 1
ATOM 1438 C C . TYR A 1 190 ? -7.010 -13.836 -0.611 1.00 76.50 190 TYR A C 1
ATOM 1440 O O . TYR A 1 190 ? -6.558 -14.610 -1.452 1.00 76.50 190 TYR A O 1
ATOM 1448 N N . ALA A 1 191 ? -8.120 -14.128 0.080 1.00 81.69 191 ALA A N 1
ATOM 1449 C CA . ALA A 1 191 ? -8.767 -15.452 0.066 1.00 81.69 191 ALA A CA 1
ATOM 1450 C C . ALA A 1 191 ? -10.197 -15.452 -0.516 1.00 81.69 191 ALA A C 1
ATOM 1452 O O . ALA A 1 191 ? -11.018 -16.304 -0.186 1.00 81.69 191 ALA A O 1
ATOM 1453 N N . GLY A 1 192 ? -10.511 -14.493 -1.392 1.00 85.62 192 GLY A N 1
ATOM 1454 C CA . GLY A 1 192 ? -11.801 -14.437 -2.084 1.00 85.62 192 GLY A CA 1
ATOM 1455 C C . GLY A 1 192 ? -12.974 -14.060 -1.171 1.00 85.62 192 GLY A C 1
ATOM 1456 O O . GLY A 1 192 ? -12.831 -13.248 -0.259 1.00 85.62 192 GLY A O 1
ATOM 1457 N N . LEU A 1 193 ? -14.159 -14.614 -1.447 1.00 91.19 193 LEU A N 1
ATOM 1458 C CA . LEU A 1 193 ? -15.415 -14.226 -0.790 1.00 91.19 193 LEU A CA 1
ATOM 1459 C C . LEU A 1 193 ? -15.429 -14.427 0.742 1.00 91.19 193 LEU A C 1
ATOM 1461 O O . LEU A 1 193 ? -15.874 -13.507 1.426 1.00 91.19 193 LEU A O 1
ATOM 1465 N N . PRO A 1 194 ? -14.934 -15.545 1.314 1.00 91.38 194 PRO A N 1
ATOM 1466 C CA . PRO A 1 194 ? -14.967 -15.746 2.766 1.00 91.38 194 PRO A CA 1
ATOM 1467 C C . PRO A 1 194 ? -14.238 -14.645 3.540 1.00 91.38 194 PRO A C 1
ATOM 1469 O O . PRO A 1 194 ? -14.756 -14.129 4.528 1.00 91.38 194 PRO A O 1
ATOM 1472 N N . LEU A 1 195 ? -13.064 -14.228 3.056 1.00 89.69 195 LEU A N 1
ATOM 1473 C CA . LEU A 1 195 ? -12.288 -13.164 3.691 1.00 89.69 195 LEU A CA 1
ATOM 1474 C C . LEU A 1 195 ? -13.005 -11.818 3.616 1.00 89.69 195 LEU A C 1
ATOM 1476 O O . LEU A 1 195 ? -13.002 -11.078 4.594 1.00 89.69 195 LEU A O 1
ATOM 1480 N N . LYS A 1 196 ? -13.677 -11.533 2.496 1.00 90.56 196 LYS A N 1
ATOM 1481 C CA . LYS A 1 196 ? -14.491 -10.321 2.339 1.00 90.56 196 LYS A CA 1
ATOM 1482 C C . LYS A 1 196 ? -15.649 -10.271 3.331 1.00 90.56 196 LYS A C 1
ATOM 1484 O O . LYS A 1 196 ? -15.940 -9.203 3.855 1.00 90.56 196 LYS A O 1
ATOM 1489 N N . LEU A 1 197 ? -16.284 -11.410 3.622 1.00 93.69 197 LEU A N 1
ATOM 1490 C CA . LEU A 1 197 ? -17.338 -11.485 4.639 1.00 93.69 197 LEU A CA 1
ATOM 1491 C C . LEU A 1 197 ? -16.784 -11.216 6.042 1.00 93.69 197 LEU A C 1
ATOM 1493 O O . LEU A 1 197 ? -17.395 -10.469 6.802 1.00 93.69 197 LEU A O 1
ATOM 1497 N N . ILE A 1 198 ? -15.615 -11.775 6.372 1.00 92.62 198 ILE A N 1
ATOM 1498 C CA . ILE A 1 198 ? -14.932 -11.486 7.641 1.00 92.62 198 ILE A CA 1
ATOM 1499 C C . ILE A 1 198 ? -14.592 -9.995 7.729 1.00 92.62 198 ILE A C 1
ATOM 1501 O O . ILE A 1 198 ? -14.898 -9.375 8.743 1.00 92.62 198 ILE A O 1
ATOM 1505 N N . TRP A 1 199 ? -14.029 -9.408 6.668 1.00 93.69 199 TRP A N 1
ATOM 1506 C CA . TRP A 1 199 ? -13.729 -7.974 6.599 1.00 93.69 199 TRP A CA 1
ATOM 1507 C C . TRP A 1 199 ? -14.977 -7.128 6.833 1.00 93.69 199 TRP A C 1
ATOM 1509 O O . TRP A 1 199 ? -14.979 -6.302 7.735 1.00 93.69 199 TRP A O 1
ATOM 1519 N N . ALA A 1 200 ? -16.072 -7.420 6.128 1.00 94.31 200 ALA A N 1
ATOM 1520 C CA . ALA A 1 200 ? -17.331 -6.701 6.293 1.00 94.31 200 ALA A CA 1
ATOM 1521 C C . ALA A 1 200 ? -17.879 -6.790 7.730 1.00 94.31 200 ALA A C 1
ATOM 1523 O O . ALA A 1 200 ? -18.390 -5.810 8.267 1.00 94.31 200 ALA A O 1
ATOM 1524 N N . LEU A 1 201 ? -17.759 -7.949 8.387 1.00 95.38 201 LEU A N 1
ATOM 1525 C CA . LEU A 1 201 ? -18.153 -8.100 9.791 1.00 95.38 201 LEU A CA 1
ATOM 1526 C C . LEU A 1 201 ? -17.252 -7.292 10.736 1.00 95.38 201 LEU A C 1
ATOM 1528 O O . LEU A 1 201 ? -17.760 -6.673 11.674 1.00 95.38 201 LEU A O 1
ATOM 1532 N N . MET A 1 202 ? -15.938 -7.280 10.498 1.00 95.06 202 MET A N 1
ATOM 1533 C CA . MET A 1 202 ? -14.993 -6.467 11.271 1.00 95.06 202 MET A CA 1
ATOM 1534 C C . MET A 1 202 ? -15.241 -4.968 11.064 1.00 95.06 202 MET A C 1
ATOM 1536 O O . MET A 1 202 ? -15.230 -4.222 12.041 1.00 95.06 202 MET A O 1
ATOM 1540 N N . ASP A 1 203 ? -15.569 -4.541 9.842 1.00 94.81 203 ASP A N 1
ATOM 1541 C CA . ASP A 1 203 ? -15.949 -3.162 9.516 1.00 94.81 203 ASP A CA 1
ATOM 1542 C C . ASP A 1 203 ? -17.206 -2.739 10.287 1.00 94.81 203 ASP A C 1
ATOM 1544 O O . ASP A 1 203 ? -17.222 -1.700 10.951 1.00 94.81 203 ASP A O 1
ATOM 1548 N N . LEU A 1 204 ? -18.255 -3.569 10.275 1.00 96.38 204 LEU A N 1
ATOM 1549 C CA . LEU A 1 204 ? -19.481 -3.314 11.039 1.00 96.38 204 LEU A CA 1
ATOM 1550 C C . LEU A 1 204 ? -19.206 -3.230 12.545 1.00 96.38 204 LEU A C 1
ATOM 1552 O O . LEU A 1 204 ? -19.745 -2.357 13.232 1.00 96.38 204 LEU A O 1
ATOM 1556 N N . ALA A 1 205 ? -18.350 -4.110 13.065 1.00 95.44 205 ALA A N 1
ATOM 1557 C CA . ALA A 1 205 ? -17.946 -4.077 14.463 1.00 95.44 205 ALA A CA 1
ATOM 1558 C C . ALA A 1 205 ? -17.133 -2.809 14.791 1.00 95.44 205 ALA A C 1
ATOM 1560 O O . ALA A 1 205 ? -17.366 -2.195 15.834 1.00 95.44 205 ALA A O 1
ATOM 1561 N N . ALA A 1 206 ? -16.242 -2.363 13.901 1.00 95.06 206 ALA A N 1
ATOM 1562 C CA . ALA A 1 206 ? -15.480 -1.126 14.063 1.00 95.06 206 ALA A CA 1
ATOM 1563 C C . ALA A 1 206 ? -16.392 0.108 14.057 1.00 95.06 206 ALA A C 1
ATOM 1565 O O . ALA A 1 206 ? -16.263 0.970 14.929 1.00 95.06 206 ALA A O 1
ATOM 1566 N N . ILE A 1 207 ? -17.378 0.159 13.155 1.00 95.50 207 ILE A N 1
ATOM 1567 C CA . ILE A 1 207 ? -18.416 1.201 13.146 1.00 95.50 207 ILE A CA 1
ATOM 1568 C C . ILE A 1 207 ? -19.177 1.201 14.477 1.00 95.50 207 ILE A C 1
ATOM 1570 O O . ILE A 1 207 ? -19.358 2.257 15.086 1.00 95.50 207 ILE A O 1
ATOM 1574 N N . ALA A 1 208 ? -19.581 0.030 14.978 1.00 94.75 208 ALA A N 1
ATOM 1575 C CA . ALA A 1 208 ? -20.262 -0.075 16.265 1.00 94.75 208 ALA A CA 1
ATOM 1576 C C . ALA A 1 208 ? -19.388 0.431 17.428 1.00 94.75 208 ALA A C 1
ATOM 1578 O O . ALA A 1 208 ? -19.884 1.148 18.302 1.00 94.75 208 ALA A O 1
ATOM 1579 N N . VAL A 1 209 ? -18.087 0.119 17.437 1.00 93.50 209 VAL A N 1
ATOM 1580 C CA . VAL A 1 209 ? -17.130 0.635 18.432 1.00 93.50 209 VAL A CA 1
ATOM 1581 C C . VAL A 1 209 ? -17.001 2.157 18.334 1.00 93.50 209 VAL A C 1
ATOM 1583 O O . VAL A 1 209 ? -17.101 2.829 19.358 1.00 93.50 209 VAL A O 1
ATOM 1586 N N . LEU A 1 210 ? -16.878 2.727 17.133 1.00 92.56 210 LEU A N 1
ATOM 1587 C CA . LEU A 1 210 ? -16.822 4.181 16.932 1.00 92.56 210 LEU A CA 1
ATOM 1588 C C . LEU A 1 210 ? -18.086 4.884 17.452 1.00 92.56 210 LEU A C 1
ATOM 1590 O O . LEU A 1 210 ? -17.996 5.830 18.240 1.00 92.56 210 LEU A O 1
ATOM 1594 N N . VAL A 1 211 ? -19.269 4.391 17.073 1.00 94.19 211 VAL A N 1
ATOM 1595 C CA . VAL A 1 211 ? -20.564 4.953 17.494 1.00 94.19 211 VAL A CA 1
ATOM 1596 C C . VAL A 1 211 ? -20.743 4.851 19.009 1.00 94.19 211 VAL A C 1
ATOM 1598 O O . VAL A 1 211 ? -21.117 5.828 19.663 1.00 94.19 211 VAL A O 1
ATOM 1601 N N . THR A 1 212 ? -20.449 3.687 19.596 1.00 92.31 212 THR A N 1
ATOM 1602 C CA . THR A 1 212 ? -20.556 3.493 21.051 1.00 92.31 212 THR A CA 1
ATOM 1603 C C . THR A 1 212 ? -19.536 4.334 21.814 1.00 92.31 212 THR A C 1
ATOM 1605 O O . THR A 1 212 ? -19.885 4.889 22.853 1.00 92.31 212 THR A O 1
ATOM 1608 N N . GLY A 1 213 ? -18.323 4.512 21.288 1.00 89.38 213 GLY A N 1
ATOM 1609 C CA . GLY A 1 213 ? -17.306 5.392 21.864 1.00 89.38 213 GLY A CA 1
ATOM 1610 C C . GLY A 1 213 ? -17.774 6.846 21.923 1.00 89.38 213 GLY A C 1
ATOM 1611 O O . GLY A 1 213 ? -17.738 7.467 22.987 1.00 89.38 213 GLY A O 1
ATOM 1612 N N . LEU A 1 214 ? -18.308 7.368 20.813 1.00 90.25 214 LEU A N 1
ATOM 1613 C CA . LEU A 1 214 ? -18.861 8.723 20.753 1.00 90.25 214 LEU A CA 1
ATOM 1614 C C . LEU A 1 214 ? -20.039 8.901 21.724 1.00 90.25 214 LEU A C 1
ATOM 1616 O O . LEU A 1 214 ? -20.092 9.881 22.474 1.00 90.25 214 LEU A O 1
ATOM 1620 N N . TYR A 1 215 ? -20.953 7.928 21.762 1.00 90.06 215 TYR A N 1
ATOM 1621 C CA . TYR A 1 215 ? -22.098 7.942 22.673 1.00 90.06 215 TYR A CA 1
ATOM 1622 C C . TYR A 1 215 ? -21.682 7.912 24.150 1.00 90.06 215 TYR A C 1
ATOM 1624 O O . TYR A 1 215 ? -22.292 8.589 24.971 1.00 90.06 215 TYR A O 1
ATOM 1632 N N . LEU A 1 216 ? -20.643 7.152 24.512 1.00 85.75 216 LEU A N 1
ATOM 1633 C CA . LEU A 1 216 ? -20.122 7.099 25.884 1.00 85.75 216 LEU A CA 1
ATOM 1634 C C . LEU A 1 216 ? -19.352 8.375 26.270 1.00 85.75 216 LEU A C 1
ATOM 1636 O O . LEU A 1 216 ? -19.283 8.725 27.452 1.00 85.75 216 LEU A O 1
ATOM 1640 N N . TYR A 1 217 ? -18.780 9.077 25.290 1.00 83.62 217 TYR A N 1
ATOM 1641 C CA . TYR A 1 217 ? -17.981 10.283 25.498 1.00 83.62 217 TYR A CA 1
ATOM 1642 C C . TYR A 1 217 ? -18.823 11.560 25.664 1.00 83.62 217 TYR A C 1
ATOM 1644 O O . TYR A 1 217 ? -18.571 12.358 26.570 1.00 83.62 217 TYR A O 1
ATOM 1652 N N . LEU A 1 218 ? -19.842 11.758 24.820 1.00 81.50 218 LEU A N 1
ATOM 1653 C CA . LEU A 1 218 ? -20.633 12.999 24.764 1.00 81.50 218 LEU A CA 1
ATOM 1654 C C . LEU A 1 218 ? -21.335 13.377 26.093 1.00 81.50 218 LEU A C 1
ATOM 1656 O O . LEU A 1 218 ? -21.243 14.540 26.498 1.00 81.50 218 LEU A O 1
ATOM 1660 N N . PRO A 1 219 ? -21.991 12.454 26.828 1.00 74.75 219 PRO A N 1
ATOM 1661 C CA . PRO A 1 219 ? -22.657 12.776 28.092 1.00 74.75 219 PRO A CA 1
ATOM 1662 C C . PRO A 1 219 ? -21.683 13.175 29.208 1.00 74.75 219 PRO A C 1
ATOM 1664 O O . PRO A 1 219 ? -22.010 14.033 30.027 1.00 74.75 219 PRO A O 1
ATOM 1667 N N . ARG A 1 220 ? -20.464 12.612 29.222 1.00 61.75 220 ARG A N 1
ATOM 1668 C CA . ARG A 1 220 ? -19.429 12.958 30.213 1.00 61.75 220 ARG A CA 1
ATOM 1669 C C . ARG A 1 220 ? -18.996 14.418 30.109 1.00 61.75 220 ARG A C 1
ATOM 1671 O O . ARG A 1 220 ? -18.757 15.045 31.135 1.00 61.75 220 ARG A O 1
ATOM 1678 N N . ARG A 1 221 ? -18.952 14.984 28.896 1.00 57.78 221 ARG A N 1
ATOM 1679 C CA . ARG A 1 221 ? -18.653 16.412 28.705 1.00 57.78 221 ARG A CA 1
ATOM 1680 C C . ARG A 1 221 ? -19.757 17.310 29.247 1.00 57.78 221 ARG A C 1
ATOM 1682 O O . ARG A 1 221 ? -19.448 18.296 29.899 1.00 57.78 221 ARG A O 1
ATOM 1689 N N . ARG A 1 222 ? -21.029 16.960 29.042 1.00 58.72 222 ARG A N 1
ATOM 1690 C CA . ARG A 1 222 ? -22.150 17.760 29.566 1.00 58.72 222 ARG A CA 1
ATOM 1691 C C . ARG A 1 222 ? -22.142 17.828 31.094 1.00 58.72 222 ARG A C 1
ATOM 1693 O O . ARG A 1 222 ? -22.347 18.901 31.638 1.00 58.72 222 ARG A O 1
ATOM 1700 N N . ALA A 1 223 ? -21.828 16.723 31.770 1.00 57.94 223 ALA A N 1
ATOM 1701 C CA . ALA A 1 223 ? -21.685 16.708 33.227 1.00 57.94 223 ALA A CA 1
ATOM 1702 C C . ALA A 1 223 ? -20.446 17.485 33.718 1.00 57.94 223 ALA A C 1
ATOM 1704 O O . ALA A 1 223 ? -20.529 18.195 34.712 1.00 57.94 223 ALA A O 1
ATOM 1705 N N . ALA A 1 224 ? -19.315 17.400 33.006 1.00 55.81 224 ALA A N 1
ATOM 1706 C CA . ALA A 1 224 ? -18.090 18.125 33.359 1.00 55.81 224 ALA A CA 1
ATOM 1707 C C . ALA A 1 224 ? -18.173 19.645 33.108 1.00 55.81 224 ALA A C 1
ATOM 1709 O O . ALA A 1 224 ? -17.542 20.409 33.829 1.00 55.81 224 ALA A O 1
ATOM 1710 N N . PHE A 1 225 ? -18.951 20.090 32.114 1.00 55.03 225 PHE A N 1
ATOM 1711 C CA . PHE A 1 225 ? -19.225 21.513 31.859 1.00 55.03 225 PHE A CA 1
ATOM 1712 C C . PHE A 1 225 ? -20.329 22.090 32.761 1.00 55.03 225 PHE A C 1
ATOM 1714 O O . PHE A 1 225 ? -20.382 23.302 32.939 1.00 55.03 225 PHE A O 1
ATOM 1721 N N . ALA A 1 226 ? -21.203 21.245 33.317 1.00 54.16 226 ALA A N 1
ATOM 1722 C CA . ALA A 1 226 ? -22.280 21.654 34.224 1.00 54.16 226 ALA A CA 1
ATOM 1723 C C . ALA A 1 226 ? -21.873 21.663 35.710 1.00 54.16 226 ALA A C 1
ATOM 1725 O O . ALA A 1 226 ? -22.643 22.132 36.544 1.00 54.16 226 ALA A O 1
ATOM 1726 N N . ALA A 1 227 ? -20.691 21.147 36.058 1.00 46.84 227 ALA A N 1
ATOM 1727 C CA . ALA A 1 227 ? -20.159 21.242 37.412 1.00 46.84 227 ALA A CA 1
ATOM 1728 C C . ALA A 1 227 ? -19.590 22.658 37.642 1.00 46.84 227 ALA A C 1
ATOM 1730 O O . ALA A 1 227 ? -18.658 23.047 36.929 1.00 46.84 227 ALA A O 1
ATOM 1731 N N . PRO A 1 228 ? -20.103 23.440 38.613 1.00 50.91 228 PRO A N 1
ATOM 1732 C CA . PRO A 1 228 ? -19.436 24.669 39.011 1.00 50.91 228 PRO A CA 1
ATOM 1733 C C . PRO A 1 228 ? -18.044 24.312 39.535 1.00 50.91 228 PRO A C 1
ATOM 1735 O O . PRO A 1 228 ? -17.892 23.376 40.320 1.00 50.91 228 PRO A O 1
ATOM 1738 N N . ARG A 1 229 ? -17.024 25.052 39.095 1.00 51.88 229 ARG A N 1
ATOM 1739 C CA . ARG A 1 229 ? -15.713 25.033 39.747 1.00 51.88 229 ARG A CA 1
ATOM 1740 C C . ARG A 1 229 ? -15.891 25.671 41.126 1.00 51.88 229 ARG A C 1
ATOM 1742 O O . ARG A 1 229 ? -16.040 26.887 41.199 1.00 51.88 229 ARG A O 1
ATOM 1749 N N . SER A 1 230 ? -15.949 24.845 42.168 1.00 48.91 230 SER A N 1
ATOM 1750 C CA . SER A 1 230 ? -15.799 25.254 43.570 1.00 48.91 230 SER A CA 1
ATOM 1751 C C . SER A 1 230 ? -14.351 25.099 43.995 1.00 48.91 230 SER A C 1
ATOM 1753 O O . SER A 1 230 ? -13.825 23.988 43.740 1.00 48.91 230 SER A O 1
#

Sequence (230 aa):
MLGMPGSLILAVMGALLLVSLVSGVALYGGFMRKTPFGTVRKGRSRLLRMLDLHNLLGMVLLVWLTVVGLSGAINTLDSFVFASWREHAASRQLAAPPPGPPLARPLQAAVDMARRTLPEHDVSFLALPGSLFSSDGACTVFMQGRTPLTRHLLQPVVVRIADGALLDADPPPWYMWLLEGSRPLHFGNYAGLPLKLIWALMDLAAIAVLVTGLYLYLPRRRAAFAAPRS

InterPro domains:
  IPR005625 PepSY-associated TM protein [PF03929] (2-220)
  IPR005625 PepSY-associated TM protein [PTHR34219] (2-226)

Radius of gyration: 25.4 Å; chains: 1; bounding box: 52×44×80 Å

Secondary structure (DSSP, 8-state):
---HHHHHHHHHHHHHHHHHHHHHHHHHHHHHTTS-TT---TTS-HHHHHHHHHHHHHHHHHHHHHHHHHHHHHHTTHHHHHHHHHHHHHHHHHHSPPP-SPPSSHHHHHHHHHHHH-TTEEEEEEE-TTSTTS-TTEEEEEEEESSTTGGG-EEEEEEETTT--EEE-PPPPHHHHHHHHHHHHHHT-SSSHHHHHHHHHHHHHHHHHHHHHHHHHHHHHHHHHHS---

Organism: Alcaligenes xylosoxydans xylosoxydans (NCBI:txid85698)